Protein AF-A0A142XR89-F1 (afdb_monomer_lite)

Radius of gyration: 37.66 Å; chains: 1; bounding box: 66×61×110 Å

pLDDT: mean 81.32, std 18.34, range [40.03, 98.31]

Structure (mmCIF, N/CA/C/O backbone):
data_AF-A0A142XR89-F1
#
_entry.id   AF-A0A142XR89-F1
#
loop_
_atom_site.group_PDB
_atom_site.id
_atom_site.type_symbol
_atom_site.label_atom_id
_atom_site.label_alt_id
_atom_site.label_comp_id
_atom_site.label_asym_id
_atom_site.label_entity_id
_atom_site.label_seq_id
_atom_site.pdbx_PDB_ins_code
_atom_site.Cartn_x
_atom_site.Cartn_y
_atom_site.Cartn_z
_atom_site.occupancy
_atom_site.B_iso_or_equiv
_atom_site.auth_seq_id
_atom_site.auth_comp_id
_atom_site.auth_asym_id
_atom_site.auth_atom_id
_atom_site.pdbx_PDB_model_num
ATOM 1 N N . MET A 1 1 ? -26.552 10.604 11.925 1.00 56.44 1 MET A N 1
ATOM 2 C CA . MET A 1 1 ? -26.588 9.137 11.759 1.00 56.44 1 MET A CA 1
ATOM 3 C C . MET A 1 1 ? -27.447 8.580 12.877 1.00 56.44 1 MET A C 1
ATOM 5 O O . MET A 1 1 ? -27.018 8.621 14.020 1.00 56.44 1 MET A O 1
ATOM 9 N N . SER A 1 2 ? -28.683 8.189 12.582 1.00 63.53 2 SER A N 1
ATOM 10 C CA . SER A 1 2 ? -29.573 7.532 13.545 1.00 63.53 2 SER A CA 1
ATOM 11 C C . SER A 1 2 ? -29.151 6.071 13.723 1.00 63.53 2 SER A C 1
ATOM 13 O O . SER A 1 2 ? -28.771 5.413 12.754 1.00 63.53 2 SER A O 1
ATOM 15 N N . LEU A 1 3 ? -29.181 5.577 14.962 1.00 68.69 3 LEU A N 1
ATOM 16 C CA . LEU A 1 3 ? -28.898 4.176 15.272 1.00 68.69 3 LEU A CA 1
ATOM 17 C C . LEU A 1 3 ? -29.996 3.275 14.689 1.00 68.69 3 LEU A C 1
ATOM 19 O O . LEU A 1 3 ? -31.165 3.662 14.629 1.00 68.69 3 LEU A O 1
ATOM 23 N N . HIS A 1 4 ? -29.614 2.075 14.248 1.00 67.38 4 HIS A N 1
ATOM 24 C CA . HIS A 1 4 ? -30.568 1.062 13.800 1.00 67.38 4 HIS A CA 1
ATOM 25 C C . HIS A 1 4 ? -31.497 0.705 14.969 1.00 67.38 4 HIS A C 1
ATOM 27 O O . HIS A 1 4 ? -31.015 0.472 16.075 1.00 67.38 4 HIS A O 1
ATOM 33 N N . SER A 1 5 ? -32.811 0.638 14.735 1.00 74.50 5 SER A N 1
ATOM 34 C CA . SER A 1 5 ? -33.837 0.505 15.789 1.00 74.50 5 SER A CA 1
ATOM 35 C C . SER A 1 5 ? -33.692 -0.737 16.677 1.00 74.50 5 SER A C 1
ATOM 37 O O . SER A 1 5 ? -34.288 -0.811 17.746 1.00 74.50 5 SER A O 1
ATOM 39 N N . THR A 1 6 ? -32.905 -1.717 16.238 1.00 86.31 6 THR A N 1
ATOM 40 C CA . THR A 1 6 ? -32.706 -2.999 16.922 1.00 86.31 6 THR A CA 1
ATOM 41 C C . THR A 1 6 ? -31.623 -2.967 17.998 1.00 86.31 6 THR A C 1
ATOM 43 O O . THR A 1 6 ? -31.609 -3.852 18.844 1.00 86.31 6 THR A O 1
ATOM 46 N N . VAL A 1 7 ? -30.707 -1.993 17.972 1.00 92.12 7 VAL A N 1
ATOM 47 C CA . VAL A 1 7 ? -29.578 -1.936 18.913 1.00 92.12 7 VAL A CA 1
ATOM 48 C C . VAL A 1 7 ? -29.760 -0.750 19.846 1.00 92.12 7 VAL A C 1
ATOM 50 O O . VAL A 1 7 ? -29.878 0.390 19.397 1.00 92.12 7 VAL A O 1
ATOM 53 N N . SER A 1 8 ? -29.758 -1.012 21.153 1.00 95.56 8 SER A N 1
ATOM 54 C CA . SER A 1 8 ? -29.825 0.063 22.143 1.00 95.56 8 SER A CA 1
ATOM 55 C C . SER A 1 8 ? -28.504 0.838 22.208 1.00 95.56 8 SER A C 1
ATOM 57 O O . SER A 1 8 ? -27.417 0.278 22.057 1.00 95.56 8 SER A O 1
ATOM 59 N N . GLU A 1 9 ? -28.579 2.139 22.481 1.00 95.56 9 GLU A N 1
ATOM 60 C CA . GLU A 1 9 ? -27.391 2.994 22.600 1.00 95.56 9 GLU A CA 1
ATOM 61 C C . GLU A 1 9 ? -26.456 2.547 23.740 1.00 95.56 9 GLU A C 1
ATOM 63 O O . GLU A 1 9 ? -25.229 2.571 23.606 1.00 95.56 9 GLU A O 1
ATOM 68 N N . GLN A 1 10 ? -27.027 2.076 24.853 1.00 96.31 10 GLN A N 1
ATOM 69 C CA . GLN A 1 10 ? -26.262 1.571 25.998 1.00 96.31 10 GLN A CA 1
ATOM 70 C C . GLN A 1 10 ? -25.493 0.292 25.659 1.00 96.31 10 GLN A C 1
ATOM 72 O O . GLN A 1 10 ? -24.338 0.135 26.054 1.00 96.31 10 GLN A O 1
ATOM 77 N N . GLU A 1 11 ? -26.117 -0.619 24.911 1.00 95.94 11 GLU A N 1
ATOM 78 C CA . GLU A 1 11 ? -25.457 -1.835 24.443 1.00 95.94 11 GLU A CA 1
ATOM 79 C C . GLU A 1 11 ? -24.313 -1.487 23.487 1.00 95.94 11 GLU A C 1
ATOM 81 O O . GLU A 1 11 ? -23.180 -1.915 23.700 1.00 95.94 11 GLU A O 1
ATOM 86 N N . PHE A 1 12 ? -24.573 -0.619 22.504 1.00 96.81 12 PHE A N 1
ATOM 87 C CA . PHE A 1 12 ? -23.567 -0.172 21.543 1.00 96.81 12 PHE A CA 1
ATOM 88 C C . PHE A 1 12 ? -22.336 0.454 22.218 1.00 96.81 12 PHE A C 1
ATOM 90 O O . PHE A 1 12 ? -21.200 0.052 21.949 1.00 96.81 12 PHE A O 1
ATOM 97 N N . THR A 1 13 ? -22.549 1.421 23.114 1.00 97.44 13 THR A N 1
ATOM 98 C CA . THR A 1 13 ? -21.460 2.132 23.807 1.00 97.44 13 THR A CA 1
ATOM 99 C C . THR A 1 13 ? -20.642 1.193 24.692 1.00 97.44 13 THR A C 1
ATOM 101 O O . THR A 1 13 ? -19.410 1.221 24.646 1.00 97.44 13 THR A O 1
ATOM 104 N N . ARG A 1 14 ? -21.299 0.281 25.421 1.00 98.31 14 ARG A N 1
ATOM 105 C CA . ARG A 1 14 ? -20.628 -0.749 26.227 1.00 98.31 14 ARG A CA 1
ATOM 106 C C . ARG A 1 14 ? -19.747 -1.665 25.372 1.00 98.31 14 ARG A C 1
ATOM 108 O O . ARG A 1 14 ? -18.601 -1.934 25.750 1.00 98.31 14 ARG A O 1
ATOM 115 N N . THR A 1 15 ? -20.260 -2.138 24.236 1.00 98.00 15 THR A N 1
ATOM 116 C CA . THR A 1 15 ? -19.517 -3.004 23.310 1.00 98.00 15 THR A CA 1
ATOM 117 C C . THR A 1 15 ? -18.310 -2.276 22.717 1.00 98.00 15 THR A C 1
ATOM 119 O O . THR A 1 15 ? -17.204 -2.824 22.708 1.00 98.00 15 THR A O 1
ATOM 122 N N . VAL A 1 16 ? -18.475 -1.020 22.289 1.00 98.19 16 VAL A N 1
ATOM 123 C CA . VAL A 1 16 ? -17.376 -0.168 21.801 1.00 98.19 16 VAL A CA 1
ATOM 124 C C . VAL A 1 16 ? -16.283 -0.016 22.859 1.00 98.19 16 VAL A C 1
ATOM 126 O O . VAL A 1 16 ? -15.109 -0.236 22.557 1.00 98.19 16 VAL A O 1
ATOM 129 N N . ASP A 1 17 ? -16.647 0.267 24.110 1.00 98.19 17 ASP A N 1
ATOM 130 C CA . ASP A 1 17 ? -15.692 0.448 25.210 1.00 98.19 17 ASP A CA 1
ATOM 131 C C . ASP A 1 17 ? -14.929 -0.837 25.542 1.00 98.19 17 ASP A C 1
ATOM 133 O O . ASP A 1 17 ? -13.744 -0.817 25.893 1.00 98.19 17 ASP A O 1
ATOM 137 N N . GLN A 1 18 ? -15.592 -1.986 25.443 1.00 98.06 18 GLN A N 1
ATOM 138 C CA . GLN A 1 18 ? -14.944 -3.283 25.588 1.00 98.06 18 GLN A CA 1
ATOM 139 C C . GLN A 1 18 ? -13.954 -3.552 24.449 1.00 98.06 18 GLN A C 1
ATOM 141 O O . GLN A 1 18 ? -12.804 -3.914 24.711 1.00 98.06 18 GLN A O 1
ATOM 146 N N . ILE A 1 19 ? -14.365 -3.341 23.197 1.00 98.12 19 ILE A N 1
ATOM 147 C CA . ILE A 1 19 ? -13.513 -3.562 22.024 1.00 98.12 19 ILE A CA 1
ATOM 148 C C . ILE A 1 19 ? -12.307 -2.616 22.044 1.00 98.12 19 ILE A C 1
ATOM 150 O O . ILE A 1 19 ? -11.175 -3.069 21.855 1.00 98.12 19 ILE A O 1
ATOM 154 N N . ALA A 1 20 ? -12.523 -1.330 22.329 1.00 97.88 20 ALA A N 1
ATOM 155 C CA . ALA A 1 20 ? -11.466 -0.328 22.407 1.00 97.88 20 ALA A CA 1
ATOM 156 C C . ALA A 1 20 ? -10.405 -0.725 23.439 1.00 97.88 20 ALA A C 1
ATOM 158 O O . ALA A 1 20 ? -9.222 -0.765 23.110 1.00 97.88 20 ALA A O 1
ATOM 159 N N . ARG A 1 21 ? -10.807 -1.134 24.652 1.00 97.25 21 ARG A N 1
ATOM 160 C CA . ARG A 1 21 ? -9.871 -1.604 25.692 1.00 97.25 21 ARG A CA 1
ATOM 161 C C . ARG A 1 21 ? -9.038 -2.808 25.251 1.00 97.25 21 ARG A C 1
ATOM 163 O O . ARG A 1 21 ? -7.839 -2.853 25.531 1.00 97.25 21 ARG A O 1
ATOM 170 N N . LEU A 1 22 ? -9.652 -3.777 24.568 1.00 96.81 22 LEU A N 1
ATOM 171 C CA . LEU A 1 22 ? -8.965 -4.985 24.099 1.00 96.81 22 LEU A CA 1
ATOM 172 C C . LEU A 1 22 ? -7.967 -4.680 22.978 1.00 96.81 22 LEU A C 1
ATOM 174 O O . LEU A 1 22 ? -6.841 -5.180 22.994 1.00 96.81 22 LEU A O 1
ATOM 178 N N . LEU A 1 23 ? -8.365 -3.850 22.014 1.00 96.75 23 LEU A N 1
ATOM 179 C CA . LEU A 1 23 ? -7.554 -3.535 20.841 1.00 96.75 23 LEU A CA 1
ATOM 180 C C . LEU A 1 23 ? -6.496 -2.454 21.111 1.00 96.75 23 LEU A C 1
ATOM 182 O O . LEU A 1 23 ? -5.462 -2.452 20.438 1.00 96.75 23 LEU A O 1
ATOM 186 N N . PHE A 1 24 ? -6.685 -1.601 22.125 1.00 96.06 24 PHE A N 1
ATOM 187 C CA . PHE A 1 24 ? -5.761 -0.511 22.460 1.00 96.06 24 PHE A CA 1
ATOM 188 C C . PHE A 1 24 ? -4.338 -1.009 22.728 1.00 96.06 24 PHE A C 1
ATOM 190 O O . PHE A 1 24 ? -3.376 -0.388 22.294 1.00 96.06 24 PHE A O 1
ATOM 197 N N . LYS A 1 25 ? -4.177 -2.173 23.373 1.00 93.00 25 LYS A N 1
ATOM 198 C CA . LYS A 1 25 ? -2.844 -2.742 23.647 1.00 93.00 25 LYS A CA 1
ATOM 199 C C . LYS A 1 25 ? -2.009 -2.958 22.382 1.00 93.00 25 LYS A C 1
ATOM 201 O O . LYS A 1 25 ? -0.789 -2.902 22.450 1.00 93.00 25 LYS A O 1
ATOM 206 N N . LYS A 1 26 ? -2.662 -3.244 21.251 1.00 91.12 26 LYS A N 1
ATOM 207 C CA . LYS A 1 26 ? -1.994 -3.556 19.983 1.00 91.12 26 LYS A CA 1
ATOM 208 C C . LYS A 1 26 ? -1.976 -2.376 19.018 1.00 91.12 26 LYS A C 1
ATOM 210 O O . LYS A 1 26 ? -0.989 -2.191 18.318 1.00 91.12 26 LYS A O 1
ATOM 215 N N . PHE A 1 27 ? -3.071 -1.627 18.952 1.00 91.81 27 PHE A N 1
ATOM 216 C CA . PHE A 1 27 ? -3.262 -0.582 17.948 1.00 91.81 27 PHE A CA 1
ATOM 217 C C . PHE A 1 27 ? -3.327 0.819 18.552 1.00 91.81 27 PHE A C 1
ATOM 219 O O . PHE A 1 27 ? -3.160 1.786 17.834 1.00 91.81 27 PHE A O 1
ATOM 226 N N . GLY A 1 28 ? -3.532 0.960 19.858 1.00 85.62 28 GLY A N 1
ATOM 227 C CA . GLY A 1 28 ? -3.837 2.241 20.492 1.00 85.62 28 GLY A CA 1
ATOM 228 C C . GLY A 1 28 ? -2.761 3.308 20.324 1.00 85.62 28 GLY A C 1
ATOM 229 O O . GLY A 1 28 ? -3.082 4.442 19.998 1.00 85.62 28 GLY A O 1
ATOM 230 N N . THR A 1 29 ? -1.485 2.938 20.463 1.00 83.06 29 THR A N 1
ATOM 231 C CA . THR A 1 29 ? -0.350 3.877 20.366 1.00 83.06 29 THR A CA 1
ATOM 232 C C . THR A 1 29 ? -0.202 4.520 18.992 1.00 83.06 29 THR A C 1
ATOM 234 O O . THR A 1 29 ? 0.384 5.589 18.870 1.00 83.06 29 THR A O 1
ATOM 237 N N . LEU A 1 30 ? -0.739 3.876 17.959 1.00 82.12 30 LEU A N 1
ATOM 238 C CA . LEU A 1 30 ? -0.753 4.396 16.601 1.00 82.12 30 LEU A CA 1
ATOM 239 C C . LEU A 1 30 ? -1.789 5.520 16.420 1.00 82.12 30 LEU A C 1
ATOM 241 O O . LEU A 1 30 ? -1.619 6.359 15.547 1.00 82.12 30 LEU A O 1
ATOM 245 N N . HIS A 1 31 ? -2.826 5.556 17.257 1.00 81.88 31 HIS A N 1
ATOM 246 C CA . HIS A 1 31 ? -3.953 6.487 17.165 1.00 81.88 31 HIS A CA 1
ATOM 247 C C . HIS A 1 31 ? -3.917 7.607 18.217 1.00 81.88 31 HIS A C 1
ATOM 249 O O . HIS A 1 31 ? -4.909 8.308 18.382 1.00 81.88 31 HIS A O 1
ATOM 255 N N . GLY A 1 32 ? -2.805 7.770 18.941 1.00 86.81 32 GLY A N 1
ATOM 256 C CA . GLY A 1 32 ? -2.688 8.743 20.029 1.00 86.81 32 GLY A CA 1
ATOM 257 C C . GLY A 1 32 ? -3.105 8.166 21.384 1.00 86.81 32 GLY A C 1
ATOM 258 O O . GLY A 1 32 ? -2.533 7.177 21.851 1.00 86.81 32 GLY A O 1
ATOM 259 N N . GLY A 1 33 ? -4.056 8.821 22.054 1.00 91.38 33 GLY A N 1
ATOM 260 C CA . GLY A 1 33 ? -4.533 8.460 23.386 1.00 91.38 33 GLY A CA 1
ATOM 261 C C . GLY A 1 33 ? -5.581 7.342 23.401 1.00 91.38 33 GLY A C 1
ATOM 262 O O . GLY A 1 33 ? -6.087 6.884 22.376 1.00 91.38 33 GLY A O 1
ATOM 263 N N . ARG A 1 34 ? -5.945 6.889 24.610 1.00 94.81 34 ARG A N 1
ATOM 264 C CA . ARG A 1 34 ? -7.0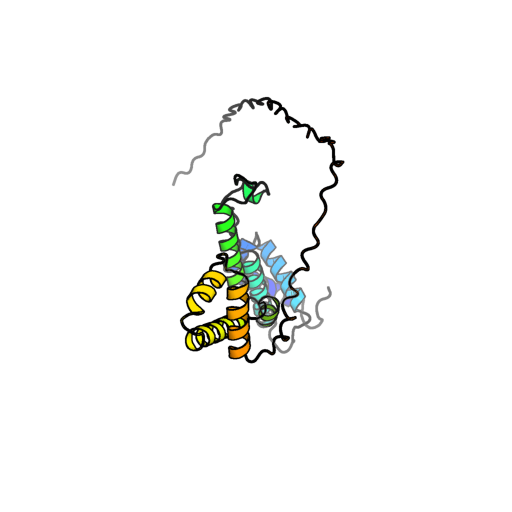24 5.896 24.796 1.00 94.81 34 ARG A CA 1
ATOM 265 C C . ARG A 1 34 ? -8.373 6.416 24.315 1.00 94.81 34 ARG A C 1
ATOM 267 O O . ARG A 1 34 ? -9.126 5.649 23.716 1.00 94.81 34 ARG A O 1
ATOM 274 N N . ASP A 1 35 ? -8.647 7.690 24.562 1.00 96.44 35 ASP A N 1
ATOM 275 C CA . ASP A 1 35 ? -9.909 8.320 24.184 1.00 96.44 35 ASP A CA 1
ATOM 276 C C . ASP A 1 35 ? -10.001 8.521 22.669 1.00 96.44 35 ASP A C 1
ATOM 278 O O . ASP A 1 35 ? -11.032 8.194 22.084 1.00 96.44 35 ASP A O 1
ATOM 282 N N . ASP A 1 36 ? -8.905 8.917 22.017 1.00 95.12 36 ASP A N 1
ATOM 283 C CA . ASP A 1 36 ? -8.831 9.037 20.554 1.00 95.12 36 ASP A CA 1
ATOM 284 C C . ASP A 1 36 ? -9.095 7.686 19.878 1.00 95.12 36 ASP A C 1
ATOM 286 O O . ASP A 1 36 ? -9.931 7.560 18.979 1.00 95.12 36 ASP A O 1
ATOM 290 N N . PHE A 1 37 ? -8.445 6.625 20.370 1.00 96.25 37 PHE A N 1
ATOM 291 C CA . PHE A 1 37 ? -8.665 5.281 19.846 1.00 96.25 37 PHE A CA 1
ATOM 292 C C . PHE A 1 37 ? -10.106 4.802 20.068 1.00 96.25 37 PHE A C 1
ATOM 294 O O . PHE A 1 37 ? -10.697 4.186 19.181 1.00 96.25 37 PHE A O 1
ATOM 301 N N . ARG A 1 38 ? -10.702 5.097 21.230 1.00 97.81 38 ARG A N 1
ATOM 302 C CA . ARG A 1 38 ? -12.108 4.782 21.525 1.00 97.81 38 ARG A CA 1
ATOM 303 C C . ARG A 1 38 ? -13.054 5.481 20.547 1.00 97.81 38 ARG A C 1
ATOM 305 O O . ARG A 1 38 ? -13.943 4.827 20.004 1.00 97.81 38 ARG A O 1
ATOM 312 N N . GLN A 1 39 ? -12.855 6.776 20.300 1.00 97.38 39 GLN A N 1
ATOM 313 C CA . GLN A 1 39 ? -13.646 7.537 19.330 1.00 97.38 39 GLN A CA 1
ATOM 314 C C . GLN A 1 39 ? -13.522 6.932 17.928 1.00 97.38 39 GLN A C 1
ATOM 316 O O . GLN A 1 39 ? -14.526 6.714 17.248 1.00 97.38 39 GLN A O 1
ATOM 321 N N . GLN A 1 40 ? -12.306 6.564 17.523 1.00 96.81 40 GLN A N 1
ATOM 322 C CA . GLN A 1 40 ? -12.071 5.931 16.229 1.00 96.81 40 GLN A CA 1
ATOM 323 C C . GLN A 1 40 ? -12.767 4.565 16.100 1.00 96.81 40 GLN A C 1
ATOM 325 O O . GLN A 1 40 ? -13.342 4.260 15.051 1.00 96.81 40 GLN A O 1
ATOM 330 N N . VAL A 1 41 ? -12.757 3.753 17.164 1.00 97.94 41 VAL A N 1
ATOM 331 C CA . VAL A 1 41 ? -13.500 2.485 17.227 1.00 97.94 41 VAL A CA 1
ATOM 332 C C . VAL A 1 41 ? -15.003 2.723 17.083 1.00 97.94 41 VAL A C 1
ATOM 334 O O . VAL A 1 41 ? -15.656 1.979 16.350 1.00 97.94 41 VAL A O 1
ATOM 337 N N . ALA A 1 42 ? -15.544 3.760 17.728 1.00 97.94 42 ALA A N 1
ATOM 338 C CA . ALA A 1 42 ? -16.956 4.116 17.619 1.00 97.94 42 ALA A CA 1
ATOM 339 C C . ALA A 1 42 ? -17.343 4.466 16.173 1.00 97.94 42 ALA A C 1
ATOM 341 O O . ALA A 1 42 ? -18.341 3.951 15.672 1.00 97.94 42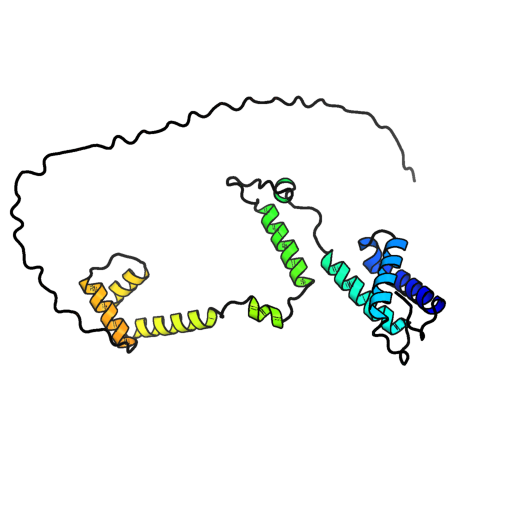 ALA A O 1
ATOM 342 N N . LEU A 1 43 ? -16.524 5.260 15.472 1.00 97.31 43 LEU A N 1
ATOM 343 C CA . LEU A 1 43 ? -16.745 5.600 14.060 1.00 97.31 43 LEU A CA 1
ATOM 344 C C . LEU A 1 43 ? -16.779 4.350 13.169 1.00 97.31 43 LEU A C 1
ATOM 346 O O . LEU A 1 43 ? -17.727 4.153 12.412 1.00 97.31 43 LEU A O 1
ATOM 350 N N . TRP A 1 44 ? -15.799 3.451 13.308 1.00 97.69 44 TRP A N 1
ATOM 351 C CA . TRP A 1 44 ? -15.778 2.199 12.541 1.00 97.69 44 TRP A CA 1
ATOM 352 C C . TRP A 1 44 ? -16.958 1.278 12.859 1.00 97.69 44 TRP A C 1
ATOM 354 O O . TRP A 1 44 ? -17.446 0.575 11.975 1.00 97.69 44 TRP A O 1
ATOM 364 N N . ALA A 1 45 ? -17.412 1.261 14.112 1.00 97.69 45 ALA A N 1
ATOM 365 C CA . ALA A 1 45 ? -18.581 0.495 14.516 1.00 97.69 45 ALA A CA 1
ATOM 366 C C . ALA A 1 45 ? -19.878 1.073 13.921 1.00 97.69 45 ALA A C 1
ATOM 368 O O . ALA A 1 45 ? -20.702 0.307 13.421 1.00 97.69 45 ALA A O 1
ATOM 369 N N . LEU A 1 46 ? -20.033 2.403 13.894 1.00 96.56 46 LEU A N 1
ATOM 370 C CA . LEU A 1 46 ? -21.174 3.080 13.261 1.00 96.56 46 LEU A CA 1
ATOM 371 C C . LEU A 1 46 ? -21.230 2.828 11.749 1.00 96.56 46 LEU A C 1
ATOM 373 O O . LEU A 1 46 ? -22.305 2.563 11.218 1.00 96.56 46 LEU A O 1
ATOM 377 N N . GLU A 1 47 ? -20.086 2.838 11.060 1.00 96.38 47 GLU A N 1
ATOM 378 C CA . GLU A 1 47 ? -20.005 2.508 9.628 1.00 96.38 47 GLU A CA 1
ATOM 379 C C . GLU A 1 47 ? -20.430 1.062 9.321 1.00 96.38 47 GLU A C 1
ATOM 381 O O . GLU A 1 47 ? -20.942 0.773 8.238 1.00 96.38 47 GLU A O 1
ATOM 386 N N . ALA A 1 48 ? -20.203 0.138 10.258 1.00 96.38 48 ALA A N 1
ATOM 387 C CA . ALA A 1 48 ? -20.539 -1.274 10.099 1.00 96.38 48 ALA A CA 1
ATOM 388 C C . ALA A 1 48 ? -22.011 -1.577 10.402 1.00 96.38 48 ALA A C 1
ATOM 390 O O . ALA A 1 48 ? -22.562 -2.533 9.853 1.00 96.38 48 ALA A O 1
ATOM 391 N N . LEU A 1 49 ? -22.638 -0.775 11.266 1.00 95.06 49 LEU A N 1
ATOM 392 C CA . LEU A 1 49 ? -23.969 -1.018 11.819 1.00 95.06 49 LEU A CA 1
ATOM 393 C C . LEU A 1 49 ? -25.075 -1.238 10.766 1.00 95.06 49 LEU A C 1
ATOM 395 O O . LEU A 1 49 ? -25.886 -2.135 10.975 1.00 95.06 49 LEU A O 1
ATOM 399 N N . PRO A 1 50 ? -25.102 -0.539 9.609 1.00 94.75 50 PRO A N 1
ATOM 400 C CA . PRO A 1 50 ? -26.100 -0.791 8.563 1.00 94.75 50 PRO A CA 1
ATOM 401 C C . PRO A 1 50 ? -26.061 -2.206 7.965 1.00 94.75 50 PRO A C 1
ATOM 403 O O . PRO A 1 50 ? -26.998 -2.610 7.288 1.00 94.75 50 PRO A O 1
ATOM 406 N N . ARG A 1 51 ? -24.967 -2.951 8.170 1.00 95.50 51 ARG A N 1
ATOM 407 C CA . ARG A 1 51 ? -24.775 -4.326 7.675 1.00 95.50 51 ARG A CA 1
ATOM 408 C C . ARG A 1 51 ? -24.923 -5.374 8.782 1.00 95.50 51 ARG A C 1
ATOM 410 O O . ARG A 1 51 ? -24.562 -6.531 8.569 1.00 95.50 51 ARG A O 1
ATOM 417 N N . TYR A 1 52 ? -25.352 -4.964 9.972 1.00 96.62 52 TYR A N 1
ATOM 418 C CA . TYR A 1 52 ? -25.501 -5.850 11.117 1.00 96.62 52 TYR A CA 1
ATOM 419 C C . TYR A 1 52 ? -26.762 -6.710 10.985 1.00 96.62 52 TYR A C 1
ATOM 421 O O . TYR A 1 52 ? -27.844 -6.206 10.698 1.00 96.62 52 TYR A O 1
ATOM 429 N N . ASP A 1 53 ? -26.601 -8.009 11.224 1.00 95.62 53 ASP A N 1
ATOM 430 C CA . ASP A 1 53 ? -27.686 -8.985 11.302 1.00 95.62 53 ASP A CA 1
ATOM 431 C C . ASP A 1 53 ? -28.042 -9.225 12.784 1.00 95.62 53 ASP A C 1
ATOM 433 O O . ASP A 1 53 ? -27.206 -9.781 13.508 1.00 95.62 53 ASP A O 1
ATOM 437 N N . PRO A 1 54 ? -29.254 -8.848 13.244 1.00 93.88 54 PRO A N 1
ATOM 438 C CA . PRO A 1 54 ? -29.682 -9.022 14.633 1.00 93.88 54 PRO A CA 1
ATOM 439 C C . PRO A 1 54 ? -29.706 -10.473 15.127 1.00 93.88 54 PRO A C 1
ATOM 441 O O . PRO A 1 54 ? -29.732 -10.697 16.334 1.00 93.88 54 PRO A O 1
ATOM 444 N N . GLY A 1 55 ? -29.690 -11.466 14.229 1.00 94.81 55 GLY A N 1
ATOM 445 C CA . GLY A 1 55 ? -29.612 -12.880 14.608 1.00 94.81 55 GLY A CA 1
ATOM 446 C C . GLY A 1 55 ? -28.256 -13.302 15.194 1.00 94.81 55 GLY A C 1
ATOM 447 O O . GLY A 1 55 ? -28.115 -14.425 15.678 1.00 94.81 55 GLY A O 1
ATOM 448 N N . ARG A 1 56 ? -27.237 -12.434 15.148 1.00 94.75 56 ARG A N 1
ATOM 449 C CA . ARG A 1 56 ? -25.877 -12.692 15.648 1.00 94.75 56 ARG A CA 1
ATOM 450 C C . ARG A 1 56 ? -25.540 -11.736 16.792 1.00 94.75 56 ARG A C 1
ATOM 452 O O . ARG A 1 56 ? -26.027 -10.620 16.785 1.00 94.75 56 ARG A O 1
ATOM 459 N N . PRO A 1 57 ? -24.660 -12.104 17.739 1.00 96.31 57 PRO A N 1
ATOM 460 C CA . PRO A 1 57 ? -24.269 -11.197 18.817 1.00 96.31 57 PRO A CA 1
ATOM 461 C C . PRO A 1 57 ? -23.488 -9.981 18.290 1.00 96.31 57 PRO A C 1
ATOM 463 O O . PRO A 1 57 ? -22.514 -10.136 17.539 1.00 96.31 57 PRO A O 1
ATOM 466 N N . LEU A 1 58 ? -23.872 -8.784 18.748 1.00 96.56 58 LEU A N 1
ATOM 467 C CA . LEU A 1 58 ? -23.283 -7.500 18.347 1.00 96.56 58 LEU A CA 1
ATOM 468 C C . LEU A 1 58 ? -21.766 -7.462 18.574 1.00 96.56 58 LEU A C 1
ATOM 470 O O . LEU A 1 58 ? -21.013 -7.066 17.682 1.00 96.56 58 LEU A O 1
ATOM 474 N N . ASP A 1 59 ? -21.313 -7.951 19.731 1.00 97.44 59 ASP A N 1
ATOM 475 C CA . ASP A 1 59 ? -19.901 -7.997 20.121 1.00 97.44 59 ASP A CA 1
ATOM 476 C C . ASP A 1 59 ? -19.031 -8.712 19.085 1.00 97.44 59 ASP A C 1
ATOM 478 O O . ASP A 1 59 ? -17.977 -8.212 18.688 1.00 97.44 59 ASP A O 1
ATOM 482 N N . GLY A 1 60 ? -19.476 -9.883 18.618 1.00 96.94 60 GLY A N 1
ATOM 483 C CA . GLY A 1 60 ? -18.727 -10.690 17.658 1.00 96.94 60 GLY A CA 1
ATOM 484 C C . GLY A 1 60 ? -18.642 -10.022 16.286 1.00 96.94 60 GLY A C 1
ATOM 485 O O . GLY A 1 60 ? -17.584 -10.038 15.647 1.00 96.94 60 GLY A O 1
ATOM 486 N N . PHE A 1 61 ? -19.742 -9.405 15.849 1.00 97.69 61 PHE A N 1
ATOM 487 C CA . PHE A 1 61 ? -19.809 -8.655 14.599 1.00 97.69 61 PHE A CA 1
ATOM 488 C C . PHE A 1 61 ? -18.891 -7.424 14.628 1.00 97.69 61 PHE A C 1
ATOM 490 O O . PHE A 1 61 ? -18.001 -7.295 13.778 1.00 97.69 61 PHE A O 1
ATOM 497 N N . LEU A 1 62 ? -19.054 -6.561 15.637 1.00 98.06 62 LEU A N 1
ATOM 498 C CA . LEU A 1 62 ? -18.280 -5.329 15.771 1.00 98.06 62 LEU A CA 1
ATOM 499 C C . LEU A 1 62 ? -16.799 -5.618 16.012 1.00 98.06 62 LEU A C 1
ATOM 501 O O . LEU A 1 62 ? -15.959 -5.014 15.350 1.00 98.06 62 LEU A O 1
ATOM 505 N N . MET A 1 63 ? -16.450 -6.583 16.871 1.00 97.88 63 MET A N 1
ATOM 506 C CA . MET A 1 63 ? -15.052 -6.950 17.125 1.00 97.88 63 MET A CA 1
ATOM 507 C C . MET A 1 63 ? -14.335 -7.335 15.830 1.00 97.88 63 MET A C 1
ATOM 509 O O . MET A 1 63 ? -13.228 -6.862 15.572 1.00 97.88 63 MET A O 1
ATOM 513 N N . ARG A 1 64 ? -14.961 -8.169 14.988 1.00 97.88 64 ARG A N 1
ATOM 514 C CA . ARG A 1 64 ? -14.380 -8.564 13.699 1.00 97.88 64 ARG A CA 1
ATOM 515 C C . ARG A 1 64 ? -14.190 -7.354 12.785 1.00 97.88 64 ARG A C 1
ATOM 517 O O . ARG A 1 64 ? -13.106 -7.190 12.226 1.00 97.88 64 ARG A O 1
ATOM 524 N N . HIS A 1 65 ? -15.214 -6.512 12.637 1.00 97.69 65 HIS A N 1
ATOM 525 C CA . HIS A 1 65 ? -15.156 -5.360 11.736 1.00 97.69 65 HIS A CA 1
ATOM 526 C C . HIS A 1 65 ? -14.124 -4.321 12.189 1.00 97.69 65 HIS A C 1
ATOM 528 O O . HIS A 1 65 ? -13.227 -3.959 11.428 1.00 97.69 65 HIS A O 1
ATOM 534 N N . VAL A 1 66 ? -14.208 -3.891 13.448 1.00 97.94 66 VAL A N 1
ATOM 535 C CA . VAL A 1 66 ? -13.310 -2.903 14.053 1.00 97.94 66 VAL A CA 1
ATOM 536 C C . VAL A 1 66 ? -11.870 -3.403 14.029 1.00 97.94 66 VAL A C 1
ATOM 538 O O . VAL A 1 66 ? -10.976 -2.655 13.649 1.00 97.94 66 VAL A O 1
ATOM 541 N N . ARG A 1 67 ? -11.613 -4.674 14.367 1.00 97.12 67 ARG A N 1
ATOM 542 C CA . ARG A 1 67 ? -10.255 -5.237 14.314 1.00 97.12 67 ARG A CA 1
ATOM 543 C C . ARG A 1 67 ? -9.684 -5.213 12.900 1.00 97.12 67 ARG A C 1
ATOM 545 O O . ARG A 1 67 ? -8.509 -4.894 12.737 1.00 97.12 67 ARG A O 1
ATOM 552 N N . ASN A 1 68 ? -10.492 -5.533 11.891 1.00 96.12 68 ASN A N 1
ATOM 553 C CA . ASN A 1 68 ? -10.064 -5.458 10.495 1.00 96.12 68 ASN A CA 1
ATOM 554 C C . ASN A 1 68 ? -9.765 -4.012 10.077 1.00 96.12 68 ASN A C 1
ATOM 556 O O . ASN A 1 68 ? -8.755 -3.770 9.420 1.00 96.12 68 ASN A O 1
ATOM 560 N N . ARG A 1 69 ? -10.579 -3.042 10.513 1.00 95.44 69 ARG A N 1
ATOM 561 C CA . ARG A 1 69 ? -10.318 -1.611 10.292 1.00 95.44 69 ARG A CA 1
ATOM 562 C C . ARG A 1 69 ? -9.045 -1.136 10.987 1.00 95.44 69 ARG A C 1
ATOM 564 O O . ARG A 1 69 ? -8.220 -0.518 10.328 1.00 95.44 69 ARG A O 1
ATOM 571 N N . ALA A 1 70 ? -8.834 -1.501 12.250 1.00 93.56 70 ALA A N 1
ATOM 572 C CA . ALA A 1 70 ? -7.620 -1.183 12.999 1.00 93.56 70 ALA A CA 1
ATOM 573 C C . ALA A 1 70 ? -6.366 -1.794 12.356 1.00 93.56 70 ALA A C 1
ATOM 575 O O . ALA A 1 70 ? -5.332 -1.140 12.262 1.00 93.56 70 ALA A O 1
ATOM 576 N N . LEU A 1 71 ? -6.457 -3.035 11.861 1.00 89.88 71 LEU A N 1
ATOM 577 C CA . LEU A 1 71 ? -5.379 -3.674 11.103 1.00 89.88 71 LEU A CA 1
ATOM 578 C C . LEU A 1 71 ? -5.072 -2.919 9.811 1.00 89.88 71 LEU A C 1
ATOM 580 O O . LEU A 1 71 ? -3.905 -2.672 9.529 1.00 89.88 71 LEU A O 1
ATOM 584 N N . ASN A 1 72 ? -6.094 -2.554 9.037 1.00 86.38 72 ASN A N 1
ATOM 585 C CA . ASN A 1 72 ? -5.912 -1.800 7.799 1.00 86.38 72 ASN A CA 1
ATOM 586 C C . ASN A 1 72 ? -5.321 -0.420 8.076 1.00 86.38 72 ASN A C 1
ATOM 588 O O . ASN A 1 72 ? -4.322 -0.059 7.473 1.00 86.38 72 ASN A O 1
ATOM 592 N N . TRP A 1 73 ? -5.844 0.294 9.068 1.00 88.38 73 TRP A N 1
ATOM 593 C CA . TRP A 1 73 ? -5.292 1.575 9.486 1.00 88.38 73 TRP A CA 1
ATOM 594 C C . TRP A 1 73 ? -3.825 1.435 9.912 1.00 88.38 73 TRP A C 1
ATOM 596 O O . TRP A 1 73 ? -2.969 2.188 9.456 1.00 88.38 73 TRP A O 1
ATOM 606 N N . SER A 1 74 ? -3.507 0.428 10.733 1.00 85.56 74 SER A N 1
ATOM 607 C CA . SER A 1 74 ? -2.138 0.161 11.184 1.00 85.56 74 SER A CA 1
ATOM 608 C C . SER A 1 74 ? -1.199 -0.140 10.020 1.00 85.56 74 SER A C 1
ATOM 610 O O . SER A 1 74 ? -0.065 0.329 10.039 1.00 85.56 74 SER A O 1
ATOM 612 N N . ARG A 1 75 ? -1.667 -0.880 9.008 1.00 74.56 75 ARG A N 1
ATOM 613 C CA . ARG A 1 75 ? -0.927 -1.148 7.767 1.00 74.56 75 ARG A CA 1
ATOM 614 C C . ARG A 1 75 ? -0.671 0.135 6.981 1.00 74.56 75 ARG A C 1
ATOM 616 O O . ARG A 1 75 ? 0.452 0.344 6.536 1.00 74.56 75 ARG A O 1
ATOM 623 N N . ASP A 1 76 ? -1.676 0.997 6.875 1.00 72.31 76 ASP A N 1
ATOM 624 C CA . ASP A 1 76 ? -1.611 2.254 6.122 1.00 72.31 76 ASP A CA 1
ATOM 625 C C . ASP A 1 76 ? -0.612 3.245 6.728 1.00 72.31 76 ASP A C 1
ATOM 627 O O . ASP A 1 76 ? 0.042 3.993 6.008 1.00 72.31 76 ASP A O 1
ATOM 631 N N . HIS A 1 77 ? -0.437 3.193 8.048 1.00 74.75 77 HIS A N 1
ATOM 632 C CA . HIS A 1 77 ? 0.462 4.075 8.791 1.00 74.75 77 HIS A CA 1
ATOM 633 C C . HIS A 1 77 ? 1.812 3.418 9.115 1.00 74.75 77 HIS A C 1
ATOM 635 O O . HIS A 1 77 ? 2.637 4.006 9.815 1.00 74.75 77 HIS A O 1
ATOM 641 N N . TYR A 1 78 ? 2.090 2.210 8.604 1.00 72.56 78 TYR A N 1
ATOM 642 C CA . TYR A 1 78 ? 3.314 1.464 8.909 1.00 72.56 78 TYR A CA 1
ATOM 643 C C . TYR A 1 78 ? 4.531 1.935 8.091 1.00 72.56 78 TYR A C 1
ATOM 645 O O . TYR A 1 78 ? 5.293 1.131 7.553 1.00 72.56 78 TYR A O 1
ATOM 653 N N . PHE A 1 79 ? 4.758 3.240 8.030 1.00 70.56 79 PHE A N 1
ATOM 654 C CA . PHE A 1 79 ? 5.902 3.879 7.382 1.00 70.56 79 PHE A CA 1
ATOM 655 C C . PHE A 1 79 ? 7.124 3.940 8.317 1.00 70.56 79 PHE A C 1
ATOM 657 O O . PHE A 1 79 ? 6.983 3.826 9.534 1.00 70.56 79 PHE A O 1
ATOM 664 N N . ARG A 1 80 ? 8.348 4.079 7.787 1.00 77.56 80 ARG A N 1
ATOM 665 C CA . ARG A 1 80 ? 9.506 4.501 8.600 1.00 77.56 80 ARG A CA 1
ATOM 666 C C . ARG A 1 80 ? 9.494 6.031 8.639 1.00 77.56 80 ARG A C 1
ATOM 668 O O . ARG A 1 80 ? 9.865 6.610 7.624 1.00 77.56 80 ARG A O 1
ATOM 675 N N . PRO A 1 81 ? 9.063 6.674 9.740 1.00 72.75 81 PRO A N 1
ATOM 676 C CA . PRO A 1 81 ? 8.843 8.121 9.776 1.00 72.75 81 PRO A CA 1
ATOM 677 C C . PRO A 1 81 ? 10.130 8.921 9.604 1.00 72.75 81 PRO A C 1
ATOM 679 O O . PRO A 1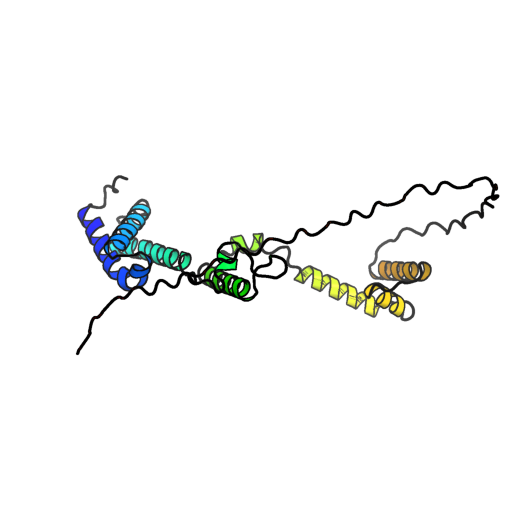 81 ? 10.085 10.035 9.105 1.00 72.75 81 PRO A O 1
ATOM 682 N N . GLU A 1 82 ? 11.272 8.351 9.981 1.00 83.19 82 GLU A N 1
ATOM 683 C CA . GLU A 1 82 ? 12.558 9.025 9.888 1.00 83.19 82 GLU A CA 1
ATOM 684 C C . GLU A 1 82 ? 13.173 8.827 8.491 1.00 83.19 82 GLU A C 1
ATOM 686 O O . GLU A 1 82 ? 13.544 7.696 8.138 1.00 83.19 82 GLU A O 1
ATOM 691 N N . PRO A 1 83 ? 13.259 9.885 7.662 1.00 89.38 83 PRO A N 1
ATOM 692 C CA . PRO A 1 83 ? 13.871 9.795 6.350 1.00 89.38 83 PRO A CA 1
ATOM 693 C C . PRO A 1 83 ? 15.390 9.698 6.476 1.00 89.38 83 PRO A C 1
ATOM 695 O O . PRO A 1 83 ? 16.022 10.432 7.228 1.00 89.38 83 PRO A O 1
ATOM 698 N N . ALA A 1 84 ? 16.012 8.856 5.648 1.00 91.88 84 ALA A N 1
ATOM 699 C CA . ALA A 1 84 ? 17.474 8.720 5.624 1.00 91.88 84 ALA A CA 1
ATOM 700 C C . ALA A 1 84 ? 18.214 10.001 5.168 1.00 91.88 84 ALA A C 1
ATOM 702 O O . ALA A 1 84 ? 19.434 10.092 5.292 1.00 91.88 84 ALA A O 1
ATOM 703 N N . CYS A 1 85 ? 17.487 10.967 4.598 1.00 94.06 85 CYS A N 1
ATOM 704 C CA . CYS A 1 85 ? 17.980 12.288 4.228 1.00 94.06 85 CYS A CA 1
ATOM 705 C C . CYS A 1 85 ? 16.831 13.298 4.340 1.00 94.06 85 CYS A C 1
ATOM 707 O O . CYS A 1 85 ? 15.843 13.179 3.613 1.00 94.06 85 CYS A O 1
ATOM 709 N N . VAL A 1 86 ? 16.973 14.283 5.232 1.00 93.81 86 VAL A N 1
ATOM 710 C CA . VAL A 1 86 ? 15.957 15.323 5.476 1.00 93.81 86 VAL A CA 1
ATOM 711 C C . VAL A 1 86 ? 15.818 16.262 4.273 1.00 93.81 86 VAL A C 1
ATOM 713 O O . VAL A 1 86 ? 14.698 16.554 3.873 1.00 93.81 86 VAL A O 1
ATOM 716 N N . GLN A 1 87 ? 16.930 16.656 3.637 1.00 94.25 87 GLN A N 1
ATOM 717 C CA . GLN A 1 87 ? 16.925 17.541 2.459 1.00 94.25 87 GLN A CA 1
ATOM 718 C C . GLN A 1 87 ? 16.164 16.930 1.274 1.00 94.25 87 GLN A C 1
ATOM 720 O O . GLN A 1 87 ? 15.257 17.548 0.724 1.00 94.25 87 GLN A O 1
ATOM 725 N N . CYS A 1 88 ? 16.474 15.675 0.921 1.00 94.88 88 CYS A N 1
ATOM 726 C CA . CYS A 1 88 ? 15.751 14.978 -0.146 1.00 94.88 88 CYS A CA 1
ATOM 727 C C . CYS A 1 88 ? 14.263 14.812 0.191 1.00 94.88 88 CYS A C 1
ATOM 729 O O . CYS A 1 88 ? 13.422 14.902 -0.697 1.00 94.88 88 CYS A O 1
ATOM 731 N N . HIS A 1 89 ? 13.931 14.590 1.467 1.00 92.94 89 HIS A N 1
ATOM 732 C CA . HIS A 1 89 ? 12.545 14.447 1.902 1.00 92.94 89 HIS A CA 1
ATOM 733 C C . HIS A 1 89 ? 11.751 15.758 1.823 1.00 92.94 89 HIS A C 1
ATOM 735 O O . HIS A 1 89 ? 10.564 15.721 1.520 1.00 92.94 89 HIS A O 1
ATOM 741 N N . SER A 1 90 ? 12.394 16.911 2.034 1.00 93.94 90 SER A N 1
ATOM 742 C CA . SER A 1 90 ? 11.759 18.229 1.911 1.00 93.94 90 SER A CA 1
ATOM 743 C C . SER A 1 90 ? 11.591 18.708 0.462 1.00 93.94 90 SER A C 1
ATOM 745 O O . SER A 1 90 ? 11.210 19.854 0.250 1.00 93.94 90 SER A O 1
ATOM 747 N N . GLY A 1 91 ? 11.896 17.866 -0.533 1.00 92.81 91 GLY A N 1
ATOM 748 C CA . GLY A 1 91 ? 11.812 18.219 -1.954 1.00 92.81 91 GLY A CA 1
ATOM 749 C C . GLY A 1 91 ? 13.059 18.910 -2.511 1.00 92.81 91 GLY A C 1
ATOM 750 O O . GLY A 1 91 ? 13.037 19.351 -3.655 1.00 92.81 91 GLY A O 1
ATOM 751 N N . SER A 1 92 ? 14.149 18.970 -1.739 1.00 94.69 92 SER A N 1
ATOM 752 C CA . SER A 1 92 ? 15.433 19.534 -2.167 1.00 94.69 92 SER A CA 1
ATOM 753 C C . SER A 1 92 ? 16.443 18.403 -2.393 1.00 94.69 92 SER A C 1
ATOM 755 O O . SER A 1 92 ? 17.138 17.995 -1.455 1.00 94.69 92 SER A O 1
ATOM 757 N N . PRO A 1 93 ? 16.518 17.833 -3.608 1.00 93.69 93 PRO A N 1
ATOM 758 C CA . PRO A 1 93 ? 17.436 16.741 -3.899 1.00 93.69 93 PRO A CA 1
ATOM 759 C C . PRO A 1 93 ? 18.888 17.168 -3.650 1.00 93.69 93 PRO A C 1
ATOM 761 O O . PRO A 1 93 ? 19.323 18.217 -4.114 1.00 93.69 93 PRO A O 1
ATOM 764 N N . CYS A 1 94 ? 19.635 16.355 -2.898 1.00 94.19 94 CYS A N 1
ATOM 765 C CA . CYS A 1 94 ? 21.034 16.638 -2.557 1.00 94.19 94 CYS A CA 1
ATOM 766 C C . CYS A 1 94 ? 22.051 15.917 -3.461 1.00 94.19 94 CYS A C 1
ATOM 768 O O . CYS A 1 94 ? 23.240 15.895 -3.147 1.00 94.19 94 CYS A O 1
ATOM 770 N N . GLY A 1 95 ? 21.592 15.286 -4.547 1.00 91.62 95 GLY A N 1
ATOM 771 C CA . GLY A 1 95 ? 22.456 14.723 -5.582 1.00 91.62 95 GLY A CA 1
ATOM 772 C C . GLY A 1 95 ? 23.062 15.806 -6.487 1.00 91.62 95 GLY A C 1
ATOM 773 O O . GLY A 1 95 ? 22.503 16.899 -6.583 1.00 91.62 95 GLY A O 1
ATOM 774 N N . PRO A 1 96 ? 24.185 15.505 -7.164 1.00 87.81 96 PRO A N 1
ATOM 775 C CA . PRO A 1 96 ? 24.920 16.468 -7.990 1.00 87.81 96 PRO A CA 1
ATOM 776 C C . PRO A 1 96 ? 24.077 17.057 -9.132 1.00 87.81 96 PRO A C 1
ATOM 778 O O . PRO A 1 96 ? 24.197 18.241 -9.421 1.00 87.81 96 PRO A O 1
ATOM 781 N N . ASP A 1 97 ? 23.161 16.268 -9.698 1.00 92.50 97 ASP A N 1
ATOM 782 C CA . ASP A 1 97 ? 22.314 16.669 -10.833 1.00 92.50 97 ASP A CA 1
ATOM 783 C C . ASP A 1 97 ? 20.899 17.095 -10.402 1.00 92.50 97 ASP A C 1
ATOM 785 O O . ASP A 1 97 ? 19.954 17.045 -11.186 1.00 92.50 97 ASP A O 1
ATOM 789 N N . GLY A 1 98 ? 20.700 17.410 -9.116 1.00 92.88 98 GLY A N 1
ATOM 790 C CA . GLY A 1 98 ? 19.354 17.583 -8.563 1.00 92.88 98 GLY A CA 1
ATOM 791 C C . GLY A 1 98 ? 18.575 16.265 -8.480 1.00 92.88 98 GLY A C 1
ATOM 792 O O . GLY A 1 98 ? 17.346 16.251 -8.470 1.00 92.88 98 GLY A O 1
ATOM 793 N N . THR A 1 99 ? 19.276 15.134 -8.395 1.00 95.12 99 THR A N 1
ATOM 794 C CA . THR A 1 99 ? 18.679 13.809 -8.188 1.00 95.12 99 THR A CA 1
ATOM 795 C C . THR A 1 99 ? 18.587 13.449 -6.702 1.00 95.12 99 THR A C 1
ATOM 797 O O . THR A 1 99 ? 19.316 13.966 -5.850 1.00 95.12 99 THR A O 1
ATOM 800 N N . LEU A 1 100 ? 17.666 12.548 -6.350 1.00 95.56 100 LEU A N 1
ATOM 801 C CA . LEU A 1 100 ? 17.553 12.037 -4.980 1.00 95.56 100 LEU A CA 1
ATOM 802 C C . LEU A 1 100 ? 18.801 11.227 -4.611 1.00 95.56 100 LEU A C 1
ATOM 804 O O . LEU A 1 100 ? 19.245 10.370 -5.374 1.00 95.56 100 LEU A O 1
ATOM 808 N N . CYS A 1 101 ? 19.340 11.433 -3.408 1.00 95.44 101 CYS A N 1
ATOM 809 C CA . CYS A 1 101 ? 20.504 10.665 -2.976 1.00 95.44 101 CYS A CA 1
ATOM 810 C C . CYS A 1 101 ? 20.173 9.175 -2.795 1.00 95.44 101 CYS A C 1
ATOM 812 O O . CYS A 1 101 ? 19.062 8.796 -2.406 1.00 95.44 101 CYS A O 1
ATOM 814 N N . GLN A 1 102 ? 21.177 8.315 -2.986 1.00 95.19 102 GLN A N 1
ATOM 815 C CA . GLN A 1 102 ? 21.023 6.859 -2.897 1.00 95.19 102 GLN A CA 1
ATOM 816 C C . GLN A 1 102 ? 20.406 6.405 -1.562 1.00 95.19 102 GLN A C 1
ATOM 818 O O . GLN A 1 102 ? 19.579 5.494 -1.533 1.00 95.19 102 GLN A O 1
ATOM 823 N N . LYS A 1 103 ? 20.750 7.071 -0.450 1.00 94.38 103 LYS A N 1
ATOM 824 C CA . LYS A 1 103 ? 20.181 6.778 0.876 1.00 94.38 103 LYS A CA 1
ATOM 825 C C . LYS A 1 103 ? 18.665 6.987 0.906 1.00 94.38 103 LYS A C 1
ATOM 827 O O . LYS A 1 103 ? 17.948 6.141 1.441 1.00 94.38 103 LYS A O 1
ATOM 832 N N . HIS A 1 104 ? 18.180 8.082 0.320 1.00 95.25 104 HIS A N 1
ATOM 833 C CA . HIS A 1 104 ? 16.753 8.393 0.259 1.00 95.25 104 HIS A CA 1
ATOM 834 C C . HIS A 1 104 ? 16.012 7.437 -0.683 1.00 95.25 104 HIS A C 1
ATOM 836 O O . HIS A 1 104 ? 14.970 6.906 -0.311 1.00 95.25 104 HIS A O 1
ATOM 842 N N . VAL A 1 105 ? 16.597 7.119 -1.843 1.00 94.81 105 VAL A N 1
ATOM 843 C CA . VAL A 1 105 ? 16.043 6.132 -2.788 1.00 94.81 105 VAL A CA 1
ATOM 844 C C . VAL A 1 105 ? 15.895 4.755 -2.136 1.00 94.81 105 VAL A C 1
ATOM 846 O O . VAL A 1 105 ? 14.847 4.121 -2.239 1.00 94.81 105 VAL A O 1
ATOM 849 N N . LEU A 1 106 ? 16.916 4.287 -1.413 1.00 94.31 106 LEU A N 1
ATOM 850 C CA . LEU A 1 106 ? 16.846 3.013 -0.691 1.00 94.31 106 LEU A CA 1
ATOM 851 C C . LEU A 1 106 ? 15.798 3.038 0.426 1.00 94.31 106 LEU A C 1
ATOM 853 O O . LEU A 1 106 ? 15.126 2.037 0.663 1.00 94.31 106 LEU A O 1
ATOM 857 N N . TRP A 1 107 ? 15.652 4.162 1.127 1.00 93.81 107 TRP A N 1
ATOM 858 C CA . TRP A 1 107 ? 14.612 4.326 2.139 1.00 93.81 107 TRP A CA 1
ATOM 859 C C . TRP A 1 107 ? 13.204 4.293 1.527 1.00 93.81 107 TRP A C 1
ATOM 861 O O . TRP A 1 107 ? 12.355 3.567 2.046 1.00 93.81 107 TRP A O 1
ATOM 871 N N . LEU A 1 108 ? 12.990 4.970 0.390 1.00 93.00 108 LEU A N 1
ATOM 872 C CA . LEU A 1 108 ? 11.738 4.916 -0.371 1.00 93.00 108 LEU A CA 1
ATOM 873 C C . LEU A 1 108 ? 11.419 3.478 -0.777 1.00 93.00 108 LEU A C 1
ATOM 875 O O . LEU A 1 108 ? 10.359 2.981 -0.416 1.00 93.00 108 LEU A O 1
ATOM 879 N N . LYS A 1 109 ? 12.374 2.767 -1.395 1.00 92.69 109 LYS A N 1
ATOM 880 C CA . LYS A 1 109 ? 12.216 1.354 -1.780 1.00 92.69 109 LYS A CA 1
ATOM 881 C C . LYS A 1 109 ? 11.862 0.450 -0.598 1.00 92.69 109 LYS A C 1
ATOM 883 O O . LYS A 1 109 ? 11.039 -0.447 -0.729 1.00 92.69 109 LYS A O 1
ATOM 888 N N . ARG A 1 110 ? 12.463 0.662 0.580 1.00 89.44 110 ARG A N 1
ATOM 889 C CA . ARG A 1 110 ? 12.132 -0.123 1.785 1.00 89.44 110 ARG A CA 1
ATOM 890 C C . ARG A 1 110 ? 10.732 0.181 2.305 1.00 89.44 110 ARG A C 1
ATOM 892 O O . ARG A 1 110 ? 10.047 -0.746 2.729 1.00 89.44 110 ARG A O 1
ATOM 899 N N . ASN A 1 111 ? 10.326 1.449 2.319 1.00 89.31 111 ASN A N 1
ATOM 900 C CA . ASN A 1 111 ? 8.977 1.836 2.727 1.00 89.31 111 ASN A CA 1
ATOM 901 C C . ASN A 1 111 ? 7.932 1.334 1.730 1.00 89.31 111 ASN A C 1
ATOM 903 O O . ASN A 1 111 ? 6.908 0.815 2.157 1.00 89.31 111 ASN A O 1
ATOM 907 N N . GLU A 1 112 ? 8.228 1.390 0.435 1.00 87.06 112 GLU A N 1
ATOM 908 C CA . GLU A 1 112 ? 7.411 0.821 -0.633 1.00 87.06 112 GLU A CA 1
ATOM 909 C C . GLU A 1 112 ? 7.291 -0.700 -0.496 1.00 87.06 112 GLU A C 1
ATOM 911 O O . GLU A 1 112 ? 6.184 -1.220 -0.440 1.00 87.06 112 GLU A O 1
ATOM 916 N N . ALA A 1 113 ? 8.402 -1.424 -0.329 1.00 84.50 113 ALA A N 1
ATOM 917 C CA . ALA A 1 113 ? 8.374 -2.868 -0.099 1.00 84.50 113 ALA A CA 1
ATOM 918 C C . ALA A 1 113 ? 7.553 -3.228 1.149 1.00 84.50 113 ALA A C 1
ATOM 920 O O . ALA A 1 113 ? 6.740 -4.148 1.124 1.00 84.50 113 ALA A O 1
ATOM 921 N N . LYS A 1 114 ? 7.716 -2.472 2.240 1.00 82.38 114 LYS A N 1
ATOM 922 C CA . LYS A 1 114 ? 6.949 -2.657 3.478 1.00 82.38 114 LYS A CA 1
ATOM 923 C C . LYS A 1 114 ? 5.459 -2.370 3.273 1.00 82.38 114 LYS A C 1
ATOM 925 O O . LYS A 1 114 ? 4.631 -3.112 3.796 1.00 82.38 114 LYS A O 1
ATOM 930 N N . ALA A 1 115 ? 5.126 -1.341 2.496 1.00 82.25 115 ALA A N 1
ATOM 931 C CA . ALA A 1 115 ? 3.758 -1.020 2.115 1.00 82.25 115 ALA A CA 1
ATOM 932 C C . ALA A 1 115 ? 3.150 -2.124 1.238 1.00 82.25 115 ALA A C 1
ATOM 934 O O . ALA A 1 115 ? 2.035 -2.549 1.512 1.00 82.25 115 ALA A O 1
ATOM 935 N N . ASN A 1 116 ? 3.896 -2.658 0.270 1.00 81.06 116 ASN A N 1
ATOM 936 C CA . ASN A 1 116 ? 3.465 -3.756 -0.600 1.00 81.06 116 ASN A CA 1
ATOM 937 C C . ASN A 1 116 ? 3.246 -5.061 0.182 1.00 81.06 116 ASN A C 1
ATOM 939 O O . ASN A 1 116 ? 2.277 -5.773 -0.059 1.00 81.06 116 ASN A O 1
ATOM 943 N N . LEU A 1 117 ? 4.100 -5.358 1.168 1.00 77.44 117 LEU A N 1
ATOM 944 C CA . LEU A 1 117 ? 3.897 -6.491 2.079 1.00 77.44 117 LEU A CA 1
ATOM 945 C C . LEU A 1 117 ? 2.659 -6.299 2.968 1.00 77.44 117 LEU A C 1
ATOM 947 O O . LEU A 1 117 ? 1.949 -7.256 3.269 1.00 77.44 117 LEU A O 1
ATOM 951 N N . ALA A 1 118 ? 2.400 -5.067 3.410 1.00 73.25 118 ALA A N 1
ATOM 952 C CA . ALA A 1 118 ? 1.254 -4.742 4.254 1.00 73.25 118 ALA A CA 1
ATOM 953 C C . ALA A 1 118 ? -0.072 -4.696 3.469 1.00 73.25 118 ALA A C 1
ATOM 955 O O . ALA A 1 118 ? -1.117 -5.069 4.008 1.00 73.25 118 ALA A O 1
ATOM 956 N N . ARG A 1 119 ? -0.021 -4.254 2.209 1.00 71.38 119 ARG A N 1
ATOM 957 C CA . ARG A 1 119 ? -1.121 -4.169 1.244 1.00 71.38 119 ARG A CA 1
ATOM 958 C C . ARG A 1 119 ? -0.770 -5.003 0.006 1.00 71.38 119 ARG A C 1
ATOM 960 O O . ARG A 1 119 ? -0.346 -4.432 -1.001 1.00 71.38 119 ARG A O 1
ATOM 967 N N . PRO A 1 120 ? -0.957 -6.334 0.057 1.00 76.38 120 PRO A N 1
ATOM 968 C CA . PRO A 1 120 ? -0.841 -7.145 -1.143 1.00 76.38 120 PRO A CA 1
ATOM 969 C C . PRO A 1 120 ? -1.824 -6.617 -2.190 1.00 76.38 120 PRO A C 1
ATOM 971 O O . PRO A 1 120 ? -2.992 -6.349 -1.891 1.00 76.38 120 PRO A O 1
ATOM 974 N N . VAL A 1 121 ? -1.327 -6.410 -3.405 1.00 75.00 121 VAL A N 1
ATOM 975 C CA . VAL A 1 121 ? -2.148 -5.953 -4.525 1.00 75.00 121 VAL A CA 1
ATOM 976 C C . VAL A 1 121 ? -3.148 -7.064 -4.851 1.00 75.00 121 VAL A C 1
ATOM 978 O O . VAL A 1 121 ? -2.758 -8.225 -4.962 1.00 75.00 121 VAL A O 1
ATOM 981 N N . GLY A 1 122 ? -4.436 -6.723 -4.953 1.00 77.00 122 GLY A N 1
ATOM 982 C CA . GLY A 1 122 ? -5.461 -7.676 -5.391 1.00 77.00 122 GLY A CA 1
ATOM 983 C C . GLY A 1 122 ? -5.135 -8.198 -6.789 1.00 77.00 122 GLY A C 1
ATOM 984 O O . GLY A 1 122 ? -4.656 -7.427 -7.624 1.00 77.00 122 GLY A O 1
ATOM 985 N N . LEU A 1 123 ? -5.372 -9.489 -7.035 1.00 74.19 123 LEU A N 1
ATOM 986 C CA . LEU A 1 123 ? -5.052 -10.163 -8.302 1.00 74.19 123 LEU A CA 1
ATOM 987 C C . LEU A 1 123 ? -5.668 -9.444 -9.510 1.00 74.19 123 LEU A C 1
ATOM 989 O O . LEU A 1 123 ? -5.046 -9.359 -10.563 1.00 74.19 123 LEU A O 1
ATOM 993 N N . GLU A 1 124 ? -6.836 -8.836 -9.322 1.00 73.81 124 GLU A N 1
ATOM 994 C CA . GLU A 1 124 ? -7.559 -8.068 -10.333 1.00 73.81 124 GLU A CA 1
ATOM 995 C C . GLU A 1 124 ? -6.758 -6.853 -10.829 1.00 73.81 124 GLU A C 1
ATOM 997 O O . GLU A 1 124 ? -6.798 -6.525 -12.008 1.00 73.81 124 GLU A O 1
ATOM 1002 N N . ARG A 1 125 ? -5.975 -6.209 -9.951 1.00 67.56 125 ARG A N 1
ATOM 1003 C CA . ARG A 1 125 ? -5.123 -5.056 -10.300 1.00 67.56 125 ARG A CA 1
ATOM 1004 C C . ARG A 1 125 ? -3.749 -5.445 -10.830 1.00 67.56 125 ARG A C 1
ATOM 1006 O O . ARG A 1 125 ? -3.038 -4.588 -11.351 1.00 67.56 125 ARG A O 1
ATOM 1013 N N . VAL A 1 126 ? -3.338 -6.699 -10.652 1.00 69.38 126 VAL A N 1
ATOM 1014 C CA . VAL A 1 126 ? -2.045 -7.170 -11.161 1.00 69.38 126 VAL A CA 1
ATOM 1015 C C . VAL A 1 126 ? -2.080 -7.194 -12.686 1.00 69.38 126 VAL A C 1
ATOM 1017 O O . VAL A 1 126 ? -1.159 -6.659 -13.293 1.00 69.38 126 VAL A O 1
ATOM 1020 N N . GLY A 1 127 ? -3.178 -7.668 -13.286 1.00 64.44 127 GLY A N 1
ATOM 1021 C CA . GLY A 1 127 ? -3.343 -7.720 -14.744 1.00 64.44 127 GLY A CA 1
ATOM 1022 C C . GLY A 1 127 ? -3.316 -6.356 -15.446 1.00 64.44 127 GLY A C 1
ATOM 1023 O O . GLY A 1 127 ? -2.919 -6.283 -16.600 1.00 64.44 127 GLY A O 1
ATOM 1024 N N . GLU A 1 128 ? -3.670 -5.267 -14.754 1.00 64.50 128 GLU A N 1
ATOM 1025 C CA . GLU A 1 128 ? -3.594 -3.898 -15.300 1.00 64.50 128 GLU A CA 1
ATOM 1026 C C . GLU A 1 128 ? -2.176 -3.301 -15.242 1.00 64.50 128 GLU A C 1
ATOM 1028 O O . GLU A 1 128 ? -1.868 -2.359 -15.970 1.00 64.50 128 GLU A O 1
ATOM 1033 N N . ARG A 1 129 ? -1.317 -3.796 -14.338 1.00 58.03 129 ARG A N 1
ATOM 1034 C CA . ARG A 1 129 ? 0.036 -3.254 -14.096 1.00 58.03 129 ARG A CA 1
ATOM 1035 C C . ARG A 1 129 ? 1.140 -4.062 -14.748 1.00 58.03 129 ARG A C 1
ATOM 1037 O O . ARG A 1 129 ? 2.198 -3.510 -15.045 1.00 58.03 129 ARG A O 1
ATOM 1044 N N . THR A 1 130 ? 0.931 -5.357 -14.925 1.00 59.50 130 THR A N 1
ATOM 1045 C CA . THR A 1 130 ? 1.786 -6.156 -15.788 1.00 59.50 130 THR A CA 1
ATOM 1046 C C . THR A 1 130 ? 1.404 -5.816 -17.218 1.00 59.50 130 THR A C 1
ATOM 1048 O O . THR A 1 130 ? 0.313 -6.169 -17.659 1.00 59.50 130 THR A O 1
ATOM 1051 N N . GLY A 1 131 ? 2.291 -5.125 -17.939 1.00 64.31 131 GLY A N 1
ATOM 1052 C CA . GLY A 1 131 ? 2.231 -5.128 -19.400 1.00 64.31 131 GLY A CA 1
ATOM 1053 C C . GLY A 1 131 ? 2.206 -6.569 -19.933 1.00 64.31 131 GLY A C 1
ATOM 1054 O O . GLY A 1 131 ? 2.442 -7.503 -19.152 1.00 64.31 131 GLY A O 1
ATOM 1055 N N . PRO A 1 132 ? 1.912 -6.775 -21.230 1.00 67.50 132 PRO A N 1
ATOM 1056 C CA . PRO A 1 132 ? 2.006 -8.102 -21.830 1.00 67.50 132 PRO A CA 1
ATOM 1057 C C . PRO A 1 132 ? 3.336 -8.735 -21.412 1.00 67.50 132 PRO A C 1
ATOM 1059 O O . PRO A 1 132 ? 4.377 -8.076 -21.405 1.00 67.50 132 PRO A O 1
ATOM 1062 N N . SER A 1 133 ? 3.264 -9.968 -20.917 1.00 66.12 133 SER A N 1
ATOM 1063 C CA . SER A 1 133 ? 4.425 -10.672 -20.387 1.00 66.12 133 SER A CA 1
ATOM 1064 C C . SER A 1 133 ? 5.487 -10.757 -21.480 1.00 66.12 133 SER A C 1
ATOM 1066 O O . SER A 1 133 ? 5.329 -11.514 -22.434 1.00 66.12 133 SER A O 1
ATOM 1068 N N . THR A 1 134 ? 6.594 -10.026 -21.324 1.00 77.06 134 THR A N 1
ATOM 1069 C CA . THR A 1 134 ? 7.716 -10.073 -22.277 1.00 77.06 134 THR A CA 1
ATOM 1070 C C . THR A 1 134 ? 8.368 -11.454 -22.324 1.00 77.06 134 THR A C 1
ATOM 1072 O O . THR A 1 134 ? 9.173 -11.727 -23.201 1.00 77.06 134 THR A O 1
ATOM 1075 N N . ALA A 1 135 ? 8.032 -12.360 -21.398 1.00 83.12 135 ALA A N 1
ATOM 1076 C CA . ALA A 1 135 ? 8.547 -13.722 -21.404 1.00 83.12 135 ALA A CA 1
ATOM 1077 C C . ALA A 1 135 ? 8.130 -14.504 -22.661 1.00 83.12 135 ALA A C 1
ATOM 1079 O O . ALA A 1 135 ? 8.927 -15.290 -23.162 1.00 83.12 135 ALA A O 1
ATOM 1080 N N . GLU A 1 136 ? 6.915 -14.287 -23.178 1.00 82.69 136 GLU A N 1
ATOM 1081 C CA . GLU A 1 136 ? 6.455 -14.940 -24.414 1.00 82.69 136 GLU A CA 1
ATOM 1082 C C . GLU A 1 136 ? 7.169 -14.362 -25.641 1.00 82.69 136 GLU A C 1
ATOM 1084 O O . GLU A 1 136 ? 7.612 -15.108 -26.517 1.00 82.69 136 GLU A O 1
ATOM 1089 N N . GLU A 1 137 ? 7.356 -13.041 -25.662 1.00 85.06 137 GLU A N 1
ATOM 1090 C CA . GLU A 1 137 ? 8.115 -12.338 -26.700 1.00 85.06 137 GLU A CA 1
ATOM 1091 C C . GLU A 1 137 ? 9.571 -12.816 -26.717 1.00 85.06 137 GLU A C 1
ATOM 1093 O O . GLU A 1 137 ? 10.045 -13.279 -27.748 1.00 85.06 137 GLU A O 1
ATOM 1098 N N . HIS A 1 138 ? 10.245 -12.843 -25.564 1.00 86.75 138 HIS A N 1
ATOM 1099 C CA . HIS A 1 138 ? 11.618 -13.334 -25.445 1.00 86.75 138 HIS A CA 1
ATOM 1100 C C . HIS A 1 138 ? 11.761 -14.821 -25.785 1.00 86.75 138 HIS A C 1
ATOM 1102 O O . HIS A 1 138 ? 12.770 -15.222 -26.362 1.00 86.75 138 HIS A O 1
ATOM 1108 N N . ALA A 1 139 ? 10.780 -15.662 -25.442 1.00 90.19 139 ALA A N 1
ATOM 1109 C CA . ALA A 1 139 ? 10.796 -17.069 -25.842 1.00 90.19 139 ALA A CA 1
ATOM 1110 C C . ALA A 1 139 ? 10.715 -17.207 -27.370 1.00 90.19 139 ALA A C 1
ATOM 1112 O O . ALA A 1 139 ? 11.486 -17.965 -27.957 1.00 90.19 139 ALA A O 1
ATOM 1113 N N . THR A 1 140 ? 9.848 -16.413 -28.003 1.00 91.12 140 THR A N 1
ATOM 1114 C CA . THR A 1 140 ? 9.706 -16.363 -29.464 1.00 91.12 140 THR A CA 1
ATOM 1115 C C . THR A 1 140 ? 10.982 -15.828 -30.123 1.00 91.12 140 THR A C 1
ATOM 1117 O O . THR A 1 140 ? 11.480 -16.421 -31.074 1.00 91.12 140 THR A O 1
ATOM 1120 N N . GLU A 1 141 ? 11.562 -14.744 -29.600 1.00 92.62 141 GLU A N 1
ATOM 1121 C CA . GLU A 1 141 ? 12.833 -14.173 -30.069 1.00 92.62 141 GLU A CA 1
ATOM 1122 C C . GLU A 1 141 ? 13.976 -15.194 -30.008 1.00 92.62 141 GLU A C 1
ATOM 1124 O O . GLU A 1 141 ? 14.751 -15.314 -30.961 1.00 92.62 141 GLU A O 1
ATOM 1129 N N . ASN A 1 142 ? 14.064 -15.957 -28.916 1.00 94.25 142 ASN A N 1
ATOM 1130 C CA . ASN A 1 142 ? 15.084 -16.988 -28.746 1.00 94.25 142 ASN A CA 1
ATOM 1131 C C . ASN A 1 142 ? 14.894 -18.139 -29.740 1.00 94.25 142 ASN A C 1
ATOM 1133 O O . ASN A 1 142 ? 15.854 -18.517 -30.407 1.00 94.25 142 ASN A O 1
ATOM 1137 N N . GLU A 1 143 ? 13.670 -18.647 -29.903 1.00 95.75 143 GLU A N 1
ATOM 1138 C CA . GLU A 1 143 ? 13.371 -19.715 -30.866 1.00 95.75 143 GLU A CA 1
ATOM 1139 C C . GLU A 1 143 ? 13.699 -19.285 -32.306 1.00 95.75 143 GLU A C 1
ATOM 1141 O O . GLU A 1 143 ? 14.321 -20.030 -33.070 1.00 95.75 143 GLU A O 1
ATOM 1146 N N . LEU A 1 144 ? 13.339 -18.051 -32.674 1.00 95.38 144 LEU A N 1
ATOM 1147 C CA . LEU A 1 144 ? 13.676 -17.483 -33.978 1.00 95.38 144 LEU A CA 1
ATOM 1148 C C . LEU A 1 144 ? 15.192 -17.361 -34.155 1.00 95.38 144 LEU A C 1
ATOM 1150 O O . LEU A 1 144 ? 15.714 -17.724 -35.208 1.00 95.38 144 LEU A O 1
ATOM 1154 N N . THR A 1 145 ? 15.905 -16.897 -33.129 1.00 94.94 145 THR A N 1
ATOM 1155 C CA . THR A 1 145 ? 17.367 -16.758 -33.170 1.00 94.94 145 THR A CA 1
ATOM 1156 C C . THR A 1 145 ? 18.055 -18.113 -33.329 1.00 94.94 145 THR A C 1
ATOM 1158 O O . THR A 1 145 ? 18.929 -18.252 -34.182 1.00 94.94 145 THR A O 1
ATOM 1161 N N . GLU A 1 146 ? 17.631 -19.134 -32.582 1.00 96.00 146 GLU A N 1
ATOM 1162 C CA . GLU A 1 146 ? 18.164 -20.499 -32.686 1.00 96.00 146 GLU A CA 1
ATOM 1163 C C . GLU A 1 146 ? 17.912 -21.109 -34.069 1.00 96.00 146 GLU A C 1
ATOM 1165 O O . GLU A 1 146 ? 18.805 -21.718 -34.667 1.00 96.00 146 GLU A O 1
ATOM 1170 N N . ARG A 1 147 ? 16.711 -20.901 -34.620 1.00 96.81 147 ARG A N 1
ATOM 1171 C CA . ARG A 1 147 ? 16.367 -21.362 -35.967 1.00 96.81 147 ARG A CA 1
ATOM 1172 C C . ARG A 1 147 ? 17.225 -20.690 -37.038 1.00 96.81 147 ARG A C 1
ATOM 1174 O O . ARG A 1 147 ? 17.675 -21.371 -37.963 1.00 96.81 147 ARG A O 1
ATOM 1181 N N . LEU A 1 148 ? 17.470 -19.385 -36.915 1.00 96.62 148 LEU A N 1
ATOM 1182 C CA . LEU A 1 148 ? 18.364 -18.654 -37.816 1.00 96.62 148 LEU A CA 1
ATOM 1183 C C . LEU A 1 148 ? 19.795 -19.186 -37.713 1.00 96.62 148 LEU A C 1
ATOM 1185 O O . LEU A 1 148 ? 20.406 -19.486 -38.736 1.00 96.62 148 LEU A O 1
ATOM 1189 N N . ASP A 1 149 ? 20.303 -19.395 -36.502 1.00 94.31 149 ASP A N 1
ATOM 1190 C CA . ASP A 1 149 ? 21.658 -19.900 -36.276 1.00 94.31 149 ASP A CA 1
ATOM 1191 C C . ASP A 1 149 ? 21.888 -21.321 -36.820 1.00 94.31 149 ASP A C 1
ATOM 1193 O O . ASP A 1 149 ? 23.013 -21.655 -37.209 1.00 94.31 149 ASP A O 1
ATOM 1197 N N . ALA A 1 150 ? 20.838 -22.147 -36.870 1.00 96.50 150 ALA A N 1
ATOM 1198 C CA . ALA A 1 150 ? 20.891 -23.507 -37.398 1.00 96.50 150 ALA A CA 1
ATOM 1199 C C . ALA A 1 150 ? 20.829 -23.577 -38.935 1.00 96.50 150 ALA A C 1
ATOM 1201 O O . ALA A 1 150 ? 21.431 -24.473 -39.528 1.00 96.50 150 ALA A O 1
ATOM 1202 N N . GLN A 1 151 ? 20.089 -22.671 -39.583 1.00 97.75 151 GLN A N 1
ATOM 1203 C CA . GLN A 1 151 ? 19.793 -22.750 -41.022 1.00 97.75 151 GLN A CA 1
ATOM 1204 C C . GLN A 1 151 ? 20.574 -21.746 -41.878 1.00 97.75 151 GLN A C 1
ATOM 1206 O O . GLN A 1 151 ? 20.671 -21.926 -43.093 1.00 97.75 151 GLN A O 1
ATOM 1211 N N . LEU A 1 152 ? 21.141 -20.695 -41.280 1.00 97.62 152 LEU A N 1
ATOM 1212 C CA . LEU A 1 152 ? 21.870 -19.678 -42.028 1.00 97.62 152 LEU A CA 1
ATOM 1213 C C . LEU A 1 152 ? 23.202 -20.238 -42.575 1.00 97.62 152 LEU A C 1
ATOM 1215 O O . LEU A 1 152 ? 24.003 -20.787 -41.811 1.00 97.62 152 LEU A O 1
ATOM 1219 N N . PRO A 1 153 ? 23.499 -20.066 -43.879 1.00 97.38 153 PRO A N 1
ATOM 1220 C CA . PRO A 1 153 ? 24.765 -20.504 -44.460 1.00 97.38 153 PRO A CA 1
ATOM 1221 C C . PRO A 1 153 ? 25.985 -19.904 -43.750 1.00 97.38 153 PRO A C 1
ATOM 1223 O O . PRO A 1 153 ? 26.000 -18.717 -43.411 1.00 97.38 153 PRO A O 1
ATOM 1226 N N . ILE A 1 154 ? 27.048 -20.702 -43.590 1.00 97.25 154 ILE A N 1
ATOM 1227 C CA . ILE A 1 154 ? 28.253 -20.320 -42.831 1.00 97.25 154 ILE A CA 1
ATOM 1228 C C . ILE A 1 154 ? 28.910 -19.027 -43.341 1.00 97.25 154 ILE A C 1
ATOM 1230 O O . ILE A 1 154 ? 29.420 -18.236 -42.550 1.00 97.25 154 ILE A O 1
ATOM 1234 N N . GLU A 1 155 ? 28.834 -18.771 -44.649 1.00 97.06 155 GLU A N 1
ATOM 1235 C CA . GLU A 1 155 ? 29.366 -17.561 -45.285 1.00 97.06 155 GLU A CA 1
ATOM 1236 C C . GLU A 1 155 ? 28.612 -16.293 -44.861 1.00 97.06 155 GLU A C 1
ATOM 1238 O O . GLU A 1 155 ? 29.218 -15.240 -44.670 1.00 97.06 155 GLU A O 1
ATOM 1243 N N . LEU A 1 156 ? 27.291 -16.393 -44.682 1.00 97.56 156 LEU A N 1
ATOM 1244 C CA . LEU A 1 156 ? 26.425 -15.275 -44.299 1.00 97.56 156 LEU A CA 1
ATOM 1245 C C . LEU A 1 156 ? 26.388 -15.056 -42.782 1.00 97.56 156 LEU A C 1
ATOM 1247 O O . LEU A 1 156 ? 26.077 -13.951 -42.332 1.00 97.56 156 LEU A O 1
ATOM 1251 N N . ARG A 1 157 ? 26.753 -16.074 -41.994 1.00 96.81 157 ARG A N 1
ATOM 1252 C CA . ARG A 1 157 ? 26.725 -16.027 -40.526 1.00 96.81 157 ARG A CA 1
ATOM 1253 C C . ARG A 1 157 ? 27.618 -14.937 -39.939 1.00 96.81 157 ARG A C 1
ATOM 1255 O O . ARG A 1 157 ? 27.205 -14.244 -39.015 1.00 96.81 157 ARG A O 1
ATOM 1262 N N . SER A 1 158 ? 28.815 -14.738 -40.490 1.00 96.88 158 SER A N 1
ATOM 1263 C CA . SER A 1 158 ? 29.734 -13.692 -40.018 1.00 96.88 158 SER A CA 1
ATOM 1264 C C . SER A 1 158 ? 29.145 -12.284 -40.193 1.00 96.88 158 SER A C 1
ATOM 1266 O O . SER A 1 158 ? 29.231 -11.455 -39.288 1.00 96.88 158 SER A O 1
ATOM 1268 N N . TYR A 1 159 ? 28.483 -12.023 -41.323 1.00 97.88 159 TYR A N 1
ATOM 1269 C CA . TYR A 1 159 ? 27.809 -10.753 -41.594 1.00 97.88 159 TYR A CA 1
ATOM 1270 C C . TYR A 1 159 ? 26.559 -10.563 -40.730 1.00 97.88 159 TYR A C 1
ATOM 1272 O O . TYR A 1 159 ? 26.314 -9.452 -40.268 1.00 97.88 159 TYR A O 1
ATOM 1280 N N . TYR A 1 160 ? 25.802 -11.633 -40.472 1.00 97.00 160 TYR A N 1
ATOM 1281 C CA . TYR A 1 160 ? 24.649 -11.605 -39.570 1.00 97.00 160 TYR A CA 1
ATOM 1282 C C . TYR A 1 160 ? 25.046 -11.233 -38.134 1.00 97.00 160 TYR A C 1
ATOM 1284 O O . TYR A 1 160 ? 24.466 -10.313 -37.562 1.00 97.00 160 TYR A O 1
ATOM 1292 N N . LEU A 1 161 ? 26.094 -11.856 -37.583 1.00 96.25 161 LEU A N 1
ATOM 1293 C CA . LEU A 1 161 ? 26.595 -11.528 -36.241 1.00 96.25 161 LEU A CA 1
ATOM 1294 C C . LEU A 1 161 ? 27.092 -10.079 -36.144 1.00 96.25 161 LEU A C 1
ATOM 1296 O O . LEU A 1 161 ? 26.828 -9.401 -35.154 1.00 96.25 161 LEU A O 1
ATOM 1300 N N . ARG A 1 162 ? 27.750 -9.574 -37.194 1.00 97.56 162 ARG A N 1
ATOM 1301 C CA . ARG A 1 162 ? 28.142 -8.159 -37.289 1.00 97.56 162 ARG A CA 1
ATOM 1302 C C . ARG A 1 162 ? 26.928 -7.228 -37.311 1.00 97.56 162 ARG A C 1
ATOM 1304 O O . ARG A 1 162 ? 26.933 -6.216 -36.621 1.00 97.56 162 ARG A O 1
ATOM 1311 N N . MET A 1 163 ? 25.868 -7.583 -38.042 1.00 96.12 163 MET A N 1
ATOM 1312 C CA . MET A 1 163 ? 24.615 -6.817 -38.033 1.00 96.12 163 MET A CA 1
ATOM 1313 C C . MET A 1 163 ? 23.956 -6.802 -36.649 1.00 96.12 163 MET A C 1
ATOM 1315 O O . MET A 1 163 ? 23.472 -5.750 -36.239 1.00 96.12 163 MET A O 1
ATOM 1319 N N . LEU A 1 164 ? 23.970 -7.926 -35.925 1.00 94.62 164 LEU A N 1
ATOM 1320 C CA . LEU A 1 164 ? 23.437 -8.026 -34.562 1.00 94.62 164 LEU A CA 1
ATOM 1321 C C . LEU A 1 164 ? 24.242 -7.176 -33.563 1.00 94.62 164 LEU A C 1
ATOM 1323 O O . LEU A 1 164 ? 23.665 -6.557 -32.674 1.00 94.62 164 LEU A O 1
ATOM 1327 N N . ALA A 1 165 ? 25.563 -7.097 -33.745 1.00 95.56 165 ALA A N 1
ATOM 1328 C CA . ALA A 1 165 ? 26.457 -6.251 -32.952 1.00 95.56 165 ALA A CA 1
ATOM 1329 C C . ALA A 1 165 ? 26.366 -4.747 -33.296 1.00 95.56 165 ALA A C 1
ATOM 1331 O O . ALA A 1 165 ? 26.946 -3.925 -32.590 1.00 95.56 165 ALA A O 1
ATOM 1332 N N . GLY A 1 166 ? 25.647 -4.377 -34.363 1.00 95.94 166 GLY A N 1
ATOM 1333 C CA . GLY A 1 166 ? 25.550 -2.995 -34.843 1.00 95.94 166 GLY A CA 1
ATOM 1334 C C . GLY A 1 166 ? 26.733 -2.533 -35.704 1.00 95.94 166 GLY A C 1
ATOM 1335 O O . GLY A 1 166 ? 26.846 -1.341 -35.992 1.00 95.94 166 GLY A O 1
ATOM 1336 N N . ASP A 1 167 ? 27.594 -3.449 -36.152 1.00 97.75 167 ASP A N 1
ATOM 1337 C CA . ASP A 1 167 ? 28.728 -3.129 -37.017 1.00 97.75 167 ASP A CA 1
ATOM 1338 C C . ASP A 1 167 ? 28.279 -2.797 -38.455 1.00 97.75 167 ASP A C 1
ATOM 1340 O O . ASP A 1 167 ? 27.321 -3.382 -38.979 1.00 97.75 167 ASP A O 1
ATOM 1344 N N . PRO A 1 168 ? 29.004 -1.914 -39.168 1.00 96.06 168 PRO A N 1
ATOM 1345 C CA . PRO A 1 168 ? 28.691 -1.587 -40.552 1.00 96.06 168 PRO A CA 1
ATOM 1346 C C . PRO A 1 168 ? 28.968 -2.776 -41.486 1.00 96.06 168 PRO A C 1
ATOM 1348 O O . PRO A 1 168 ? 30.076 -3.318 -41.535 1.00 96.06 168 PRO A O 1
ATOM 1351 N N . VAL A 1 169 ? 27.965 -3.151 -42.281 1.00 97.19 169 VAL A N 1
ATOM 1352 C CA . VAL A 1 169 ? 28.041 -4.207 -43.301 1.00 97.19 169 VAL A CA 1
ATOM 1353 C C . VAL A 1 169 ? 27.698 -3.614 -44.665 1.00 97.19 169 VAL A C 1
ATOM 1355 O O . VAL A 1 169 ? 26.800 -2.780 -44.776 1.00 97.19 169 VAL A O 1
ATOM 1358 N N . ASP A 1 170 ? 28.417 -4.045 -45.703 1.00 96.88 170 ASP A N 1
ATOM 1359 C CA . ASP A 1 170 ? 28.168 -3.627 -47.082 1.00 96.88 170 ASP A CA 1
ATOM 1360 C C . ASP A 1 170 ? 26.719 -3.918 -47.518 1.00 96.88 170 ASP A C 1
ATOM 1362 O O . ASP A 1 170 ? 26.125 -4.934 -47.149 1.00 96.88 170 ASP A O 1
ATOM 1366 N N . THR A 1 171 ? 26.160 -3.029 -48.338 1.00 94.12 171 THR A N 1
ATOM 1367 C CA . THR A 1 171 ? 24.760 -3.081 -48.786 1.00 94.12 171 THR A CA 1
ATOM 1368 C C . THR A 1 171 ? 24.419 -4.391 -49.494 1.00 94.12 171 THR A C 1
ATOM 1370 O O . THR A 1 171 ? 23.374 -4.980 -49.215 1.00 94.12 171 THR A O 1
ATOM 1373 N N . THR A 1 172 ? 25.329 -4.908 -50.325 1.00 95.06 172 THR A N 1
ATOM 1374 C CA . THR A 1 172 ? 25.148 -6.178 -51.041 1.00 95.06 172 THR A CA 1
ATOM 1375 C C . THR A 1 172 ? 25.045 -7.347 -50.065 1.00 95.06 172 THR A C 1
ATOM 1377 O O . THR A 1 172 ? 24.184 -8.216 -50.202 1.00 95.06 172 THR A O 1
ATOM 1380 N N . HIS A 1 173 ? 25.912 -7.373 -49.051 1.00 95.81 173 HIS A N 1
ATOM 1381 C CA . HIS A 1 173 ? 25.938 -8.432 -48.041 1.00 95.81 173 HIS A CA 1
ATOM 1382 C C . HIS A 1 173 ? 24.736 -8.347 -47.102 1.00 95.81 173 HIS A C 1
ATOM 1384 O O . HIS A 1 173 ? 24.101 -9.365 -46.840 1.00 95.81 173 HIS A O 1
ATOM 1390 N N . ARG A 1 174 ? 24.357 -7.137 -46.674 1.00 96.19 174 ARG A N 1
ATOM 1391 C CA . ARG A 1 174 ? 23.140 -6.901 -45.887 1.00 96.19 174 ARG A CA 1
ATOM 1392 C C . ARG A 1 174 ? 21.900 -7.425 -46.618 1.00 96.19 174 ARG A C 1
ATOM 1394 O O . ARG A 1 174 ? 21.093 -8.114 -46.006 1.00 96.19 174 ARG A O 1
ATOM 1401 N N . GLN A 1 175 ? 21.777 -7.166 -47.921 1.00 94.62 175 GLN A N 1
AT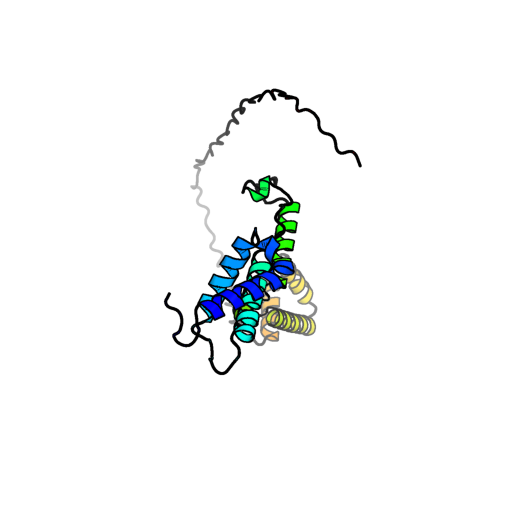OM 1402 C CA . GLN A 1 175 ? 20.664 -7.673 -48.731 1.00 94.62 175 GLN A CA 1
ATOM 1403 C C . GLN A 1 175 ? 20.667 -9.201 -48.856 1.00 94.62 175 GLN A C 1
ATOM 1405 O O . GLN A 1 175 ? 19.611 -9.825 -48.766 1.00 94.62 175 GLN A O 1
ATOM 1410 N N . LYS A 1 176 ? 21.842 -9.822 -49.040 1.00 96.12 176 LYS A N 1
ATOM 1411 C CA . LYS A 1 176 ? 21.968 -11.289 -49.070 1.00 96.12 176 LYS A CA 1
ATOM 1412 C C . LYS A 1 176 ? 21.537 -11.920 -47.744 1.00 96.12 176 LYS A C 1
ATOM 1414 O O . LYS A 1 176 ? 20.779 -12.884 -47.763 1.00 96.12 176 LYS A O 1
ATOM 1419 N N . VAL A 1 177 ? 21.970 -11.352 -46.614 1.00 96.81 177 VAL A N 1
ATOM 1420 C CA . VAL A 1 177 ? 21.566 -11.805 -45.272 1.00 96.81 177 VAL A CA 1
ATOM 1421 C C . VAL A 1 177 ? 20.058 -11.641 -45.085 1.00 96.81 177 VAL A C 1
ATOM 1423 O O . VAL A 1 177 ? 19.394 -12.601 -44.721 1.00 96.81 177 VAL A O 1
ATOM 1426 N N . GLN A 1 178 ? 19.492 -10.472 -45.404 1.00 95.44 178 GLN A N 1
ATOM 1427 C CA . GLN A 1 178 ? 18.047 -10.222 -45.292 1.00 95.44 178 GLN A CA 1
ATOM 1428 C C . GLN A 1 178 ? 17.215 -11.202 -46.122 1.00 95.44 178 GLN A C 1
ATOM 1430 O O . GLN A 1 178 ? 16.193 -11.690 -45.647 1.00 95.44 178 GLN A O 1
ATOM 1435 N N . ARG A 1 179 ? 17.665 -11.523 -47.339 1.00 95.00 179 ARG A N 1
ATOM 1436 C CA . ARG A 1 179 ? 16.989 -12.493 -48.202 1.00 95.00 179 ARG A CA 1
ATOM 1437 C C . ARG A 1 179 ? 17.025 -13.905 -47.621 1.00 95.00 179 ARG A C 1
ATOM 1439 O O . ARG A 1 179 ? 15.987 -14.551 -47.585 1.00 95.00 179 ARG A O 1
ATOM 1446 N N . ALA A 1 180 ? 18.185 -14.354 -47.144 1.00 96.50 180 ALA A N 1
ATOM 1447 C CA . ALA A 1 180 ? 18.321 -15.671 -46.525 1.00 96.50 180 ALA A CA 1
ATOM 1448 C C . ALA A 1 180 ? 17.486 -15.788 -45.236 1.00 96.50 180 ALA A C 1
ATOM 1450 O O . ALA A 1 180 ? 16.821 -16.794 -45.018 1.00 96.50 180 ALA A O 1
ATOM 1451 N N . VAL A 1 181 ? 17.468 -14.738 -44.408 1.00 96.88 181 VAL A N 1
ATOM 1452 C CA . VAL A 1 181 ? 16.634 -14.671 -43.196 1.00 96.88 181 VAL A CA 1
ATOM 1453 C C . VAL A 1 181 ? 15.147 -14.731 -43.553 1.00 96.88 181 VAL A C 1
ATOM 1455 O O . VAL A 1 181 ? 14.409 -15.500 -42.946 1.00 96.88 181 VAL A O 1
ATOM 1458 N N . ALA A 1 182 ? 14.697 -13.970 -44.555 1.00 96.00 182 ALA A N 1
ATOM 1459 C CA . ALA A 1 182 ? 13.303 -14.001 -44.990 1.00 96.00 182 ALA A CA 1
ATOM 1460 C C . ALA A 1 182 ? 12.887 -15.372 -45.536 1.00 96.00 182 ALA A C 1
ATOM 1462 O O . ALA A 1 182 ? 11.804 -15.845 -45.211 1.00 96.00 182 ALA A O 1
ATOM 1463 N N . GLU A 1 183 ? 13.764 -16.042 -46.286 1.00 96.06 183 GLU A N 1
ATOM 1464 C CA . GLU A 1 183 ? 13.531 -17.404 -46.774 1.00 96.06 183 GLU A CA 1
ATOM 1465 C C . GLU A 1 183 ? 13.385 -18.410 -45.618 1.00 96.06 183 GLU A C 1
ATOM 1467 O O . GLU A 1 183 ? 12.431 -19.186 -45.600 1.00 96.06 183 GLU A O 1
ATOM 1472 N N . ILE A 1 184 ? 14.254 -18.341 -44.600 1.00 96.00 184 ILE A N 1
ATOM 1473 C CA . ILE A 1 184 ? 14.178 -19.194 -43.395 1.00 96.00 184 ILE A CA 1
ATOM 1474 C C . ILE A 1 184 ? 12.867 -18.973 -42.623 1.00 96.00 184 ILE A C 1
ATOM 1476 O O . ILE A 1 184 ? 12.283 -19.926 -42.091 1.00 96.00 184 ILE A O 1
ATOM 1480 N N . LEU A 1 185 ? 12.408 -17.721 -42.559 1.00 95.69 185 LEU A N 1
ATOM 1481 C CA . LEU A 1 185 ? 11.178 -17.324 -41.872 1.00 95.69 185 LEU A CA 1
ATOM 1482 C C . LEU A 1 185 ? 9.911 -17.508 -42.725 1.00 95.69 185 LEU A C 1
ATOM 1484 O O . LEU A 1 185 ? 8.813 -17.351 -42.199 1.00 95.69 185 LEU A O 1
ATOM 1488 N N . GLY A 1 186 ? 10.040 -17.866 -44.008 1.00 94.94 186 GLY A N 1
ATOM 1489 C CA . GLY A 1 186 ? 8.907 -18.016 -44.926 1.00 94.94 186 GLY A CA 1
ATOM 1490 C C . GLY A 1 186 ? 8.214 -16.693 -45.268 1.00 94.94 186 GLY A C 1
ATOM 1491 O O . GLY A 1 186 ? 7.007 -16.672 -45.493 1.00 94.94 186 GLY A O 1
ATOM 1492 N N . LEU A 1 187 ? 8.958 -15.586 -45.258 1.00 92.88 187 LEU A N 1
ATOM 1493 C CA . LEU A 1 187 ? 8.463 -14.259 -45.608 1.00 92.88 187 LEU A CA 1
ATOM 1494 C C . LEU A 1 187 ? 8.757 -13.957 -47.082 1.00 92.88 187 LEU A C 1
ATOM 1496 O O . LEU A 1 187 ? 9.908 -14.009 -47.520 1.00 92.88 187 LEU A O 1
ATOM 1500 N N . ASP A 1 188 ? 7.726 -13.565 -47.829 1.00 87.81 188 ASP A N 1
ATOM 1501 C CA . ASP A 1 188 ? 7.879 -13.117 -49.211 1.00 87.81 188 ASP A CA 1
ATOM 1502 C C . ASP A 1 188 ? 8.453 -11.696 -49.245 1.00 87.81 188 ASP A C 1
ATOM 1504 O O . ASP A 1 188 ? 7.773 -10.710 -48.949 1.00 87.81 188 ASP A O 1
ATOM 1508 N N . LEU A 1 189 ? 9.725 -11.573 -49.625 1.00 80.38 189 LEU A N 1
ATOM 1509 C CA . LEU A 1 189 ? 10.318 -10.277 -49.940 1.00 80.38 189 LEU A CA 1
ATOM 1510 C C . LEU A 1 189 ? 10.014 -9.897 -51.396 1.00 80.38 189 LEU A C 1
ATOM 1512 O O . LEU A 1 189 ? 10.174 -10.736 -52.289 1.00 80.38 189 LEU A O 1
ATOM 1516 N N . PRO A 1 190 ? 9.644 -8.632 -51.676 1.00 77.75 190 PRO A N 1
ATOM 1517 C CA . PRO A 1 190 ? 9.460 -8.174 -53.045 1.00 77.75 190 PRO A CA 1
ATOM 1518 C C . PRO A 1 190 ? 10.760 -8.356 -53.836 1.00 77.75 190 PRO A C 1
ATOM 1520 O O . PRO A 1 190 ? 11.853 -8.041 -53.351 1.00 77.75 190 PRO A O 1
ATOM 1523 N N . ALA A 1 191 ? 10.639 -8.874 -55.062 1.00 72.00 191 ALA A N 1
ATOM 1524 C CA . ALA A 1 191 ? 11.766 -9.024 -55.973 1.00 72.00 191 ALA A CA 1
ATOM 1525 C C . ALA A 1 191 ? 12.471 -7.672 -56.122 1.00 72.00 191 ALA A C 1
ATOM 1527 O O . ALA A 1 191 ? 11.817 -6.653 -56.355 1.00 72.00 191 ALA A O 1
ATOM 1528 N N . GLN A 1 192 ? 13.796 -7.654 -55.944 1.00 67.50 192 GLN A N 1
ATOM 1529 C CA . GLN A 1 192 ? 14.532 -6.398 -55.990 1.00 67.50 192 GLN A CA 1
ATOM 1530 C C . GLN A 1 192 ? 14.259 -5.676 -57.314 1.00 67.50 192 GLN A C 1
ATOM 1532 O O . GLN A 1 192 ? 14.312 -6.322 -58.368 1.00 67.50 192 GLN A O 1
ATOM 1537 N N . PRO A 1 193 ? 14.014 -4.352 -57.292 1.00 56.84 193 PRO A N 1
ATOM 1538 C CA . PRO A 1 193 ? 14.086 -3.581 -58.517 1.00 56.84 193 PRO A CA 1
ATOM 1539 C C . PRO A 1 193 ? 15.494 -3.793 -59.070 1.00 56.84 193 PRO A C 1
ATOM 1541 O O . PRO A 1 193 ? 16.479 -3.550 -58.366 1.00 56.84 193 PRO A O 1
ATOM 1544 N N . ALA A 1 194 ? 15.582 -4.331 -60.291 1.00 59.47 194 ALA A N 1
ATOM 1545 C CA . ALA A 1 194 ? 16.845 -4.509 -60.996 1.00 59.47 194 ALA A CA 1
ATOM 1546 C C . ALA A 1 194 ? 17.651 -3.227 -60.819 1.00 59.47 194 ALA A C 1
ATOM 1548 O O . ALA A 1 194 ? 17.101 -2.150 -61.053 1.00 59.47 194 ALA A O 1
ATOM 1549 N N . SER A 1 195 ? 18.888 -3.342 -60.324 1.00 60.25 195 SER A N 1
ATOM 1550 C CA . SER A 1 195 ? 19.720 -2.186 -60.016 1.00 60.25 195 SER A CA 1
ATOM 1551 C C . SER A 1 195 ? 19.705 -1.252 -61.218 1.00 60.25 195 SER A C 1
ATOM 1553 O O . SER A 1 195 ? 20.277 -1.537 -62.272 1.00 60.25 195 SER A O 1
ATOM 1555 N N . VAL A 1 196 ? 18.966 -0.151 -61.081 1.00 56.69 196 VAL A N 1
ATOM 1556 C CA . VAL A 1 196 ? 18.984 0.919 -62.060 1.00 56.69 196 VAL A CA 1
ATOM 1557 C C . VAL A 1 196 ? 20.396 1.444 -61.933 1.00 56.69 196 VAL A C 1
ATOM 1559 O O . VAL A 1 196 ? 20.717 2.143 -60.973 1.00 56.69 196 VAL A O 1
ATOM 1562 N N . ARG A 1 197 ? 21.281 0.992 -62.832 1.00 56.50 197 ARG A N 1
ATOM 1563 C CA . ARG A 1 197 ? 22.601 1.592 -62.993 1.00 56.50 197 ARG A CA 1
ATOM 1564 C C . ARG A 1 197 ? 22.316 3.084 -63.069 1.00 56.50 197 ARG A C 1
ATOM 1566 O O . ARG A 1 197 ? 21.560 3.459 -63.967 1.00 56.50 197 ARG A O 1
ATOM 1573 N N . PRO A 1 198 ? 22.817 3.907 -62.136 1.00 52.94 198 PRO A N 1
ATOM 1574 C CA . PRO A 1 198 ? 22.637 5.335 -62.262 1.00 52.94 198 PRO A CA 1
ATOM 1575 C C . PRO A 1 198 ? 23.202 5.690 -63.629 1.00 52.94 198 PRO A C 1
ATOM 1577 O O . PRO A 1 198 ? 24.386 5.469 -63.897 1.00 52.94 198 PRO A O 1
ATOM 1580 N N . SER A 1 199 ? 22.319 6.117 -64.533 1.00 53.84 199 SER A N 1
ATOM 1581 C CA . SER A 1 199 ? 22.716 6.725 -65.787 1.00 53.84 199 SER A CA 1
ATOM 1582 C C . SER A 1 199 ? 23.685 7.814 -65.378 1.00 53.84 199 SER A C 1
ATOM 1584 O O . SER A 1 199 ? 23.301 8.731 -64.655 1.00 53.84 199 SER A O 1
ATOM 1586 N N . ARG A 1 200 ? 24.957 7.632 -65.727 1.00 53.12 200 ARG A N 1
ATOM 1587 C CA . ARG A 1 200 ? 26.022 8.594 -65.481 1.00 53.12 200 ARG A CA 1
ATOM 1588 C C . ARG A 1 200 ? 25.646 9.846 -66.268 1.00 53.12 200 ARG A C 1
ATOM 1590 O O . ARG A 1 200 ? 26.016 9.975 -67.425 1.00 53.12 200 ARG A O 1
ATOM 1597 N N . GLN A 1 201 ? 24.816 10.700 -65.678 1.00 56.34 201 GLN A N 1
ATOM 1598 C CA . GLN A 1 201 ? 24.625 12.057 -66.144 1.00 56.34 201 GLN A CA 1
ATOM 1599 C C . GLN A 1 201 ? 25.953 12.738 -65.855 1.00 56.34 201 GLN A C 1
ATOM 1601 O O . GLN A 1 201 ? 26.328 12.947 -64.702 1.00 56.34 201 GLN A O 1
ATOM 1606 N N . GLU A 1 202 ? 26.720 12.944 -66.919 1.00 54.19 202 GLU A N 1
ATOM 1607 C CA . GLU A 1 202 ? 27.881 13.813 -66.918 1.00 54.19 202 GLU A CA 1
ATOM 1608 C C . GLU A 1 202 ? 27.366 15.203 -66.551 1.00 54.19 202 GLU A C 1
ATOM 1610 O O . GLU A 1 202 ? 26.806 15.917 -67.376 1.00 54.19 202 GLU A O 1
ATOM 1615 N N . HIS A 1 203 ? 27.438 15.530 -65.263 1.00 58.81 203 HIS A N 1
ATOM 1616 C CA . HIS A 1 203 ? 27.135 16.864 -64.782 1.00 58.81 203 HIS A CA 1
ATOM 1617 C C . HIS A 1 203 ? 28.293 17.748 -65.249 1.00 58.81 203 HIS A C 1
ATOM 1619 O O . HIS A 1 203 ? 29.383 17.725 -64.674 1.00 58.81 203 HIS A O 1
ATOM 1625 N N . GLU A 1 204 ? 28.076 18.445 -66.362 1.00 58.88 204 GLU A N 1
ATOM 1626 C CA . GLU A 1 204 ? 28.944 19.508 -66.850 1.00 58.88 204 GLU A CA 1
ATOM 1627 C C . GLU A 1 204 ? 29.066 20.551 -65.728 1.00 58.88 204 GLU A C 1
ATOM 1629 O O . GLU A 1 204 ? 28.086 21.169 -65.311 1.00 58.88 204 GLU A O 1
ATOM 1634 N N . LEU A 1 205 ? 30.266 20.663 -65.157 1.00 52.91 205 LEU A N 1
ATOM 1635 C CA . LEU A 1 205 ? 30.607 21.654 -64.142 1.00 52.91 205 LEU A CA 1
ATOM 1636 C C . LEU A 1 205 ? 30.656 23.031 -64.813 1.00 52.91 205 LEU A C 1
ATOM 1638 O O . LEU A 1 205 ? 31.658 23.385 -65.434 1.00 52.91 205 LEU A O 1
ATOM 1642 N N . THR A 1 206 ? 29.582 23.808 -64.696 1.00 56.78 206 THR A N 1
ATOM 1643 C CA . THR A 1 206 ? 29.601 25.243 -65.001 1.00 56.78 206 THR A CA 1
ATOM 1644 C C . THR A 1 206 ? 30.232 26.000 -63.834 1.00 56.78 206 THR A C 1
ATOM 1646 O O . THR A 1 206 ? 29.885 25.783 -62.676 1.00 56.78 206 THR A O 1
ATOM 1649 N N . ALA A 1 207 ? 31.188 26.872 -64.147 1.00 57.62 207 ALA A N 1
ATOM 1650 C CA . ALA A 1 207 ? 32.128 27.491 -63.215 1.00 57.62 207 ALA A CA 1
ATOM 1651 C C . ALA A 1 207 ? 31.591 28.713 -62.431 1.00 57.62 207 ALA A C 1
ATOM 1653 O O . ALA A 1 207 ? 32.384 29.580 -62.078 1.00 57.62 207 ALA A O 1
ATOM 1654 N N . ASP A 1 208 ? 30.289 28.789 -62.136 1.00 56.22 208 ASP A N 1
ATOM 1655 C CA . ASP A 1 208 ? 29.661 30.025 -61.624 1.00 56.22 208 ASP A CA 1
ATOM 1656 C C . ASP A 1 208 ? 29.053 29.953 -60.208 1.00 56.22 208 ASP A C 1
ATOM 1658 O O . ASP A 1 208 ? 28.351 30.876 -59.810 1.00 56.22 208 ASP A O 1
ATOM 1662 N N . ASP A 1 209 ? 29.369 28.948 -59.384 1.00 54.19 209 ASP A N 1
ATOM 1663 C CA . ASP A 1 209 ? 29.007 28.980 -57.952 1.00 54.19 209 ASP A CA 1
ATOM 1664 C C . ASP A 1 209 ? 30.168 29.508 -57.095 1.00 54.19 209 ASP A C 1
ATOM 1666 O O . ASP A 1 209 ? 30.887 28.791 -56.392 1.00 54.19 209 ASP A O 1
ATOM 1670 N N . VAL A 1 210 ? 30.360 30.822 -57.212 1.00 57.34 210 VAL A N 1
ATOM 1671 C CA . VAL A 1 210 ? 31.226 31.654 -56.377 1.00 57.34 210 VAL A CA 1
ATOM 1672 C C . VAL A 1 210 ? 30.428 32.156 -55.165 1.00 57.34 210 VAL A C 1
ATOM 1674 O O . VAL A 1 210 ? 29.543 32.985 -55.307 1.00 57.34 210 VAL A O 1
ATOM 1677 N N . LEU A 1 211 ? 30.820 31.662 -53.984 1.00 54.78 211 LEU A N 1
ATOM 1678 C CA . LEU A 1 211 ? 30.872 32.328 -52.667 1.00 54.78 211 LEU A CA 1
ATOM 1679 C C . LEU A 1 211 ? 29.672 33.170 -52.187 1.00 54.78 211 LEU A C 1
ATOM 1681 O O . LEU A 1 211 ? 29.530 34.307 -52.610 1.00 54.78 211 LEU A O 1
ATOM 1685 N N . GLU A 1 212 ? 29.055 32.742 -51.077 1.00 55.91 212 GLU A N 1
ATOM 1686 C CA . GLU A 1 212 ? 28.839 33.620 -49.909 1.00 55.91 212 GLU A CA 1
ATOM 1687 C C . GLU A 1 212 ? 29.035 32.832 -48.592 1.00 55.91 212 GLU A C 1
ATOM 1689 O O . GLU A 1 212 ? 28.300 31.879 -48.326 1.00 55.91 212 GLU A O 1
ATOM 1694 N N . PRO A 1 213 ? 30.033 33.180 -47.755 1.00 57.31 213 PRO A N 1
ATOM 1695 C CA . PRO A 1 213 ? 30.157 32.672 -46.394 1.00 57.31 213 PRO A CA 1
ATOM 1696 C C . PRO A 1 213 ? 29.569 33.672 -45.387 1.00 57.31 213 PRO A C 1
ATOM 1698 O O . PRO A 1 213 ? 30.311 34.425 -44.761 1.00 57.31 213 PRO A O 1
ATOM 1701 N N . ASP A 1 214 ? 28.254 33.635 -45.173 1.00 50.00 214 ASP A N 1
ATOM 1702 C CA . ASP A 1 214 ? 27.614 34.371 -44.078 1.00 50.00 214 ASP A CA 1
ATOM 1703 C C . ASP A 1 214 ? 27.173 33.412 -42.971 1.00 50.00 214 ASP A C 1
ATOM 1705 O O . ASP A 1 214 ? 26.260 32.602 -43.124 1.00 50.00 214 ASP A O 1
ATOM 1709 N N . GLY A 1 215 ? 27.844 33.500 -41.822 1.00 52.19 215 GLY A N 1
ATOM 1710 C CA . GLY A 1 215 ? 27.458 32.727 -40.647 1.00 52.19 215 GLY A CA 1
ATOM 1711 C C . GLY A 1 215 ? 28.460 32.754 -39.504 1.00 52.19 215 GLY A C 1
ATOM 1712 O O . GLY A 1 215 ? 28.805 31.705 -38.964 1.00 52.19 215 GLY A O 1
ATOM 1713 N N . VAL A 1 216 ? 28.945 33.938 -39.121 1.00 52.84 216 VAL A N 1
ATOM 1714 C CA . VAL A 1 216 ? 29.686 34.124 -37.865 1.00 52.84 216 VAL A CA 1
ATOM 1715 C C . VAL A 1 216 ? 28.712 33.900 -36.705 1.00 52.84 216 VAL A C 1
ATOM 1717 O O . VAL A 1 216 ? 27.960 34.790 -36.314 1.00 52.84 216 VAL A O 1
ATOM 1720 N N . GLY A 1 217 ? 28.700 32.679 -36.171 1.00 51.25 217 GLY A N 1
ATOM 1721 C CA . GLY A 1 217 ? 27.994 32.341 -34.942 1.00 51.25 217 GLY A CA 1
ATOM 1722 C C . GLY A 1 217 ? 28.591 33.110 -33.766 1.00 51.25 217 GLY A C 1
ATOM 1723 O O . GLY A 1 217 ? 29.721 32.858 -33.350 1.00 51.25 217 GLY A O 1
ATOM 1724 N N . HIS A 1 218 ? 27.824 34.063 -33.243 1.00 50.75 218 HIS A N 1
ATOM 1725 C CA . HIS A 1 218 ? 28.137 34.803 -32.028 1.00 50.75 218 HIS A CA 1
ATOM 1726 C C . HIS A 1 218 ? 28.213 33.832 -30.837 1.00 50.75 218 HIS A C 1
ATOM 1728 O O . HIS A 1 218 ? 27.203 33.286 -30.395 1.00 50.75 218 HIS A O 1
ATOM 1734 N N . ILE A 1 219 ? 29.419 33.624 -30.311 1.00 50.62 219 ILE A N 1
ATOM 1735 C CA . ILE A 1 219 ? 29.646 32.978 -29.018 1.00 50.62 219 ILE A CA 1
ATOM 1736 C C . ILE A 1 219 ? 29.224 33.984 -27.944 1.00 50.62 219 ILE A C 1
ATOM 1738 O O . ILE A 1 219 ? 29.883 35.004 -27.747 1.00 50.62 219 ILE A O 1
ATOM 1742 N N . VAL A 1 220 ? 28.102 33.722 -27.276 1.00 56.19 220 VAL A N 1
ATOM 1743 C CA . VAL A 1 220 ? 27.693 34.459 -26.078 1.00 56.19 220 VAL A CA 1
ATOM 1744 C C . VAL A 1 220 ? 28.458 33.862 -24.897 1.00 56.19 220 VAL A C 1
ATOM 1746 O O . VAL A 1 220 ? 28.122 32.789 -24.404 1.00 56.19 220 VAL A O 1
ATOM 1749 N N . GLU A 1 221 ? 29.525 34.539 -24.469 1.00 48.84 221 GLU A N 1
ATOM 1750 C CA . GLU A 1 221 ? 30.159 34.312 -23.167 1.00 48.84 221 GLU A CA 1
ATOM 1751 C C . GLU A 1 221 ? 29.183 34.729 -22.055 1.00 48.84 221 GLU A C 1
ATOM 1753 O O . GLU A 1 221 ? 29.041 35.913 -21.734 1.00 48.84 221 GLU A O 1
ATOM 1758 N N . GLU A 1 222 ? 28.516 33.756 -21.434 1.00 53.69 222 GLU A N 1
ATOM 1759 C CA . GLU A 1 222 ? 27.847 33.955 -20.148 1.00 53.69 222 GLU A CA 1
ATOM 1760 C C . GLU A 1 222 ? 28.903 34.195 -19.062 1.00 53.69 222 GLU A C 1
ATOM 1762 O O . GLU A 1 222 ? 29.518 33.282 -18.509 1.00 53.69 222 GLU A O 1
ATOM 1767 N N . ARG A 1 223 ? 29.126 35.475 -18.756 1.00 46.91 223 ARG A N 1
ATOM 1768 C CA . ARG A 1 223 ? 29.894 35.913 -17.593 1.00 46.91 223 ARG A CA 1
ATOM 1769 C C . ARG A 1 223 ? 29.170 35.483 -16.320 1.00 46.91 223 ARG A C 1
ATOM 1771 O O . ARG A 1 223 ? 28.154 36.056 -15.940 1.00 46.91 223 ARG A O 1
ATOM 1778 N N . SER A 1 224 ? 29.751 34.502 -15.639 1.00 51.84 224 SER A N 1
ATOM 1779 C CA . SER A 1 224 ? 29.416 34.121 -14.273 1.00 51.84 224 SER A CA 1
ATOM 1780 C C . SER A 1 224 ? 29.590 35.314 -13.326 1.00 51.84 224 SER A C 1
ATOM 1782 O O . SER A 1 224 ? 30.712 35.766 -13.078 1.00 51.84 224 SER A O 1
ATOM 1784 N N . GLU A 1 225 ? 28.494 35.818 -12.766 1.00 58.50 225 GLU A N 1
ATOM 1785 C CA . GLU A 1 225 ? 28.552 36.747 -11.641 1.00 58.50 225 GLU A CA 1
ATOM 1786 C C . GLU A 1 225 ? 29.000 36.014 -10.360 1.00 58.50 225 GLU A C 1
ATOM 1788 O O . GLU A 1 225 ? 28.478 34.939 -10.040 1.00 58.50 225 GLU A O 1
ATOM 1793 N N . PRO A 1 226 ? 29.927 36.577 -9.565 1.00 53.69 226 PRO A N 1
ATOM 1794 C CA . PRO A 1 226 ? 30.276 36.018 -8.268 1.00 53.69 226 PRO A CA 1
ATOM 1795 C C . PRO A 1 226 ? 29.142 36.275 -7.265 1.00 53.69 226 PRO A C 1
ATOM 1797 O O . PRO A 1 226 ? 28.934 37.394 -6.787 1.00 53.69 226 PRO A O 1
ATOM 1800 N N . ARG A 1 227 ? 28.418 35.209 -6.902 1.00 49.25 227 ARG A N 1
ATOM 1801 C CA . ARG A 1 227 ? 27.485 35.209 -5.768 1.00 49.25 227 ARG A CA 1
ATOM 1802 C C . ARG A 1 227 ? 28.243 35.586 -4.493 1.00 49.25 227 ARG A C 1
ATOM 1804 O O . ARG A 1 227 ? 29.085 34.836 -4.003 1.00 49.25 227 ARG A O 1
ATOM 1811 N N . LYS A 1 228 ? 27.916 36.763 -3.958 1.00 51.41 228 LYS A N 1
ATOM 1812 C CA . LYS A 1 228 ? 28.379 37.268 -2.663 1.00 51.41 228 LYS A CA 1
ATOM 1813 C C . LYS A 1 228 ? 28.122 36.222 -1.572 1.00 51.41 228 LYS A C 1
ATOM 1815 O O . LYS A 1 228 ? 26.978 35.859 -1.308 1.00 51.41 228 LYS A O 1
ATOM 1820 N N . LEU A 1 229 ? 29.205 35.770 -0.940 1.00 46.03 229 LEU A N 1
ATOM 1821 C CA . LEU A 1 229 ? 29.210 35.042 0.325 1.00 46.03 229 LEU A CA 1
ATOM 1822 C C . LEU A 1 229 ? 28.470 35.871 1.385 1.00 46.03 229 LEU A C 1
ATOM 1824 O O . LEU A 1 229 ? 29.012 36.844 1.906 1.00 46.03 229 LEU A O 1
ATOM 1828 N N . LEU A 1 230 ? 27.237 35.482 1.715 1.00 48.06 230 LEU A N 1
ATOM 1829 C CA . LEU A 1 230 ? 26.631 35.846 2.991 1.00 48.06 230 LEU A CA 1
ATOM 1830 C C . LEU A 1 230 ? 27.269 34.964 4.066 1.00 48.06 230 LEU A C 1
ATOM 1832 O O . LEU A 1 230 ? 26.900 33.807 4.262 1.00 48.06 230 LEU A O 1
ATOM 1836 N N . THR A 1 231 ? 28.254 35.524 4.757 1.00 45.44 231 THR A N 1
ATOM 1837 C CA . THR A 1 231 ? 28.725 35.038 6.050 1.00 45.44 231 THR A CA 1
ATOM 1838 C C . THR A 1 231 ? 27.605 35.217 7.073 1.00 45.44 231 THR A C 1
ATOM 1840 O O . THR A 1 231 ? 27.466 36.262 7.705 1.00 45.44 231 THR A O 1
ATOM 1843 N N . VAL A 1 232 ? 26.780 34.184 7.244 1.00 50.16 232 VAL A N 1
ATOM 1844 C CA . VAL A 1 232 ? 25.895 34.085 8.406 1.00 50.16 232 VAL A CA 1
ATOM 1845 C C . VAL A 1 232 ? 26.777 33.741 9.601 1.00 50.16 232 VAL A C 1
ATOM 1847 O O . VAL A 1 232 ? 27.241 32.612 9.754 1.00 50.16 232 VAL A O 1
ATOM 1850 N N . ARG A 1 233 ? 27.057 34.756 10.422 1.00 41.84 233 ARG A N 1
ATOM 1851 C CA . ARG A 1 233 ? 27.620 34.587 11.760 1.00 41.84 233 ARG A CA 1
ATOM 1852 C C . ARG A 1 233 ? 26.686 33.678 12.556 1.00 41.84 233 ARG A C 1
ATOM 1854 O O . ARG A 1 233 ? 25.540 34.031 12.813 1.00 41.84 233 ARG A O 1
ATOM 1861 N N . THR A 1 234 ? 27.185 32.514 12.946 1.00 44.47 234 THR A N 1
ATOM 1862 C CA . THR A 1 234 ? 26.590 31.697 13.999 1.00 44.47 234 THR A CA 1
ATOM 1863 C C . THR A 1 234 ? 26.801 32.417 15.325 1.00 44.47 234 THR A C 1
ATOM 1865 O O . THR A 1 234 ? 27.891 32.362 15.895 1.00 44.47 234 THR A O 1
ATOM 1868 N N . GLU A 1 235 ? 25.779 33.119 15.807 1.00 47.19 235 GLU A N 1
ATOM 1869 C CA . GLU A 1 235 ? 25.732 33.531 17.205 1.00 47.19 235 GLU A CA 1
ATOM 1870 C C . GLU A 1 235 ? 25.444 32.294 18.057 1.00 47.19 235 GLU A C 1
ATOM 1872 O O . GLU A 1 235 ? 24.349 31.7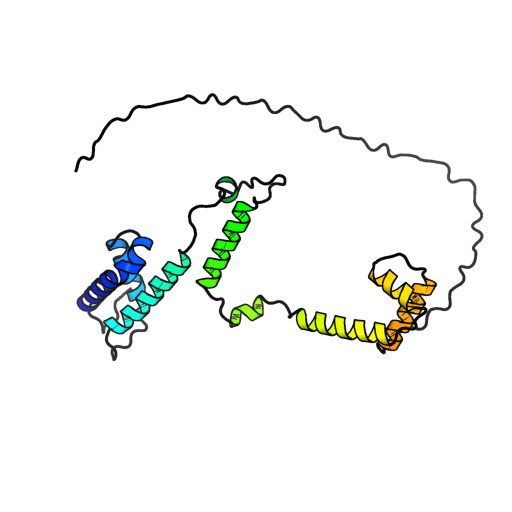33 18.086 1.00 47.19 235 GLU A O 1
ATOM 1877 N N . SER A 1 236 ? 26.504 31.838 18.713 1.00 53.44 236 SER A N 1
ATOM 1878 C CA . SER A 1 236 ? 26.503 30.898 19.818 1.00 53.44 236 SER A CA 1
ATOM 1879 C C . SER A 1 236 ? 25.719 31.481 20.998 1.00 53.44 236 SER A C 1
ATOM 1881 O O . SER A 1 236 ? 26.278 32.173 21.845 1.00 53.44 236 SER A O 1
ATOM 1883 N N . GLY A 1 237 ? 24.422 31.189 21.056 1.00 43.06 237 GLY A N 1
ATOM 1884 C CA . GLY A 1 237 ? 23.589 31.371 22.242 1.00 43.06 237 GLY A CA 1
ATOM 1885 C C . GLY A 1 237 ? 23.545 30.088 23.067 1.00 43.06 237 GLY A C 1
ATOM 1886 O O . GLY A 1 237 ? 22.584 29.330 22.979 1.00 43.06 237 GLY A O 1
ATOM 1887 N N . CYS A 1 238 ? 24.594 29.830 23.851 1.00 43.97 238 CYS A N 1
ATOM 1888 C CA . CYS A 1 238 ? 24.554 28.847 24.933 1.00 43.97 238 CYS A CA 1
ATOM 1889 C C . CYS A 1 238 ? 23.714 29.453 26.066 1.00 43.97 238 CYS A C 1
ATOM 1891 O O . CYS A 1 238 ? 24.204 30.293 26.817 1.00 43.97 238 CYS A O 1
ATOM 1893 N N . ALA A 1 239 ? 22.436 29.083 26.145 1.00 46.31 239 ALA A N 1
ATOM 1894 C CA . ALA A 1 239 ? 21.580 29.422 27.273 1.00 46.31 239 ALA A CA 1
ATOM 1895 C C . ALA A 1 239 ? 21.447 28.205 28.193 1.00 46.31 239 ALA A C 1
ATOM 1897 O O . ALA A 1 239 ? 20.794 27.214 27.860 1.00 46.31 239 ALA A O 1
ATOM 1898 N N . ASP A 1 240 ? 22.088 28.335 29.350 1.00 51.19 240 ASP A N 1
ATOM 189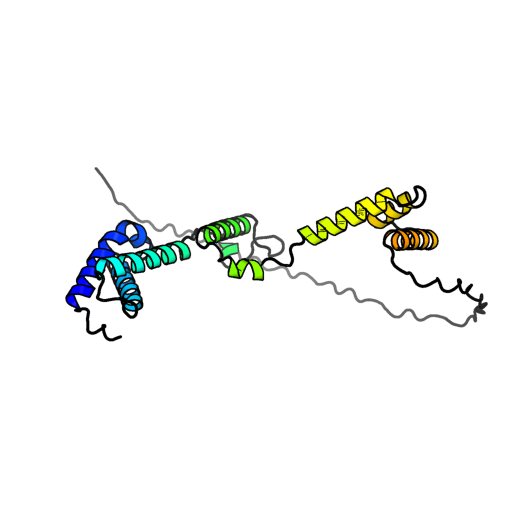9 C CA . ASP A 1 240 ? 21.852 27.614 30.595 1.00 51.19 240 ASP A CA 1
ATOM 1900 C C . ASP A 1 240 ? 20.402 27.156 30.796 1.00 51.19 240 ASP A C 1
ATOM 1902 O O . ASP A 1 240 ? 19.500 27.986 30.917 1.00 51.19 240 ASP A O 1
ATOM 1906 N N . ARG A 1 241 ? 20.209 25.841 30.959 1.00 48.91 241 ARG A N 1
ATOM 1907 C CA . ARG A 1 241 ? 19.318 25.216 31.962 1.00 48.91 241 ARG A CA 1
ATOM 1908 C C . ARG A 1 241 ? 19.972 23.875 32.317 1.00 48.91 241 ARG A C 1
ATOM 1910 O O . ARG A 1 241 ? 20.148 23.034 31.449 1.00 48.91 241 ARG A O 1
ATOM 1917 N N . GLY A 1 242 ? 20.474 23.634 33.521 1.00 45.25 242 GLY A N 1
ATOM 1918 C CA . GLY A 1 242 ? 19.836 23.925 34.796 1.00 45.25 242 GLY A CA 1
ATOM 1919 C C . GLY A 1 242 ? 19.079 22.679 35.253 1.00 45.25 242 GLY A C 1
ATOM 1920 O O . GLY A 1 242 ? 17.919 22.528 34.904 1.00 45.25 242 GLY A O 1
ATOM 1921 N N . ALA A 1 243 ? 19.802 21.815 35.976 1.00 49.97 243 ALA A N 1
ATOM 1922 C CA . ALA A 1 243 ? 19.394 20.859 37.011 1.00 49.97 243 ALA A CA 1
ATOM 1923 C C . ALA A 1 243 ? 18.063 20.080 36.902 1.00 49.97 243 ALA A C 1
ATOM 1925 O O . ALA A 1 243 ? 16.990 20.653 36.763 1.00 49.97 243 ALA A O 1
ATOM 1926 N N . LEU A 1 244 ? 18.171 18.763 37.136 1.00 47.59 244 LEU A N 1
ATOM 1927 C CA . LEU A 1 244 ? 17.422 17.902 38.083 1.00 47.59 244 LEU A CA 1
ATOM 1928 C C . LEU A 1 244 ? 17.567 16.462 37.538 1.00 47.59 244 LEU A C 1
ATOM 1930 O O . LEU A 1 244 ? 17.102 16.153 36.452 1.00 47.59 244 LEU A O 1
ATOM 1934 N N . GLY A 1 245 ? 18.334 15.555 38.142 1.00 48.09 245 GLY A N 1
ATOM 1935 C CA . GLY A 1 245 ? 18.183 15.115 39.523 1.00 48.09 245 GLY A CA 1
ATOM 1936 C C . GLY A 1 245 ? 17.181 13.958 39.570 1.00 48.09 245 GLY A C 1
ATOM 1937 O O . GLY A 1 245 ? 16.016 14.179 39.872 1.00 48.09 245 GLY A O 1
ATOM 1938 N N . CYS A 1 246 ? 17.618 12.731 39.273 1.00 40.03 246 CYS A N 1
ATOM 1939 C CA . CYS A 1 246 ? 16.867 11.517 39.602 1.00 40.03 246 CYS A CA 1
ATOM 1940 C C . CYS A 1 246 ? 17.794 10.545 40.330 1.00 40.03 246 CYS A C 1
ATOM 1942 O O . CYS A 1 246 ? 18.663 9.909 39.739 1.00 40.03 246 CYS A O 1
ATOM 1944 N N . ASN A 1 247 ? 17.614 10.523 41.647 1.00 52.75 247 ASN A N 1
ATOM 1945 C CA . ASN A 1 247 ? 18.133 9.539 42.580 1.00 52.75 247 ASN A CA 1
ATOM 1946 C C . ASN A 1 247 ? 17.076 8.442 42.759 1.00 52.75 247 ASN A C 1
ATOM 1948 O O . ASN A 1 247 ? 15.916 8.787 42.973 1.00 52.75 247 ASN A O 1
ATOM 1952 N N . ARG A 1 248 ? 17.563 7.196 42.827 1.00 52.09 248 ARG A N 1
ATOM 1953 C CA . ARG A 1 248 ? 16.929 5.965 43.343 1.00 52.09 248 ARG A CA 1
ATOM 1954 C C . ARG A 1 248 ? 15.751 5.370 42.579 1.00 52.09 248 ARG A C 1
ATOM 1956 O O . ARG A 1 248 ? 14.693 6.016 42.472 1.00 52.09 248 ARG A O 1
#

Secondary structure (DSSP, 8-state):
-PPPTTS-HHHHHHHHHHHHHHHHHHHGGGGSSHHHHHHHHHHHHHHHGGG--TTS-HHHHHHHHHHHHHHHHHHHT----S-S-HHHHTT---STTSPPPHHHHHHHHHHHHHHHHHSPPPHHHHHHHS-S-HHHHHHHHHHHHHHHHHHS-HHHHHHHHHHHTT----HHHHHHHHHHHHHHHT--PPPPP-------------S-----------------------------------------

Sequence (248 aa):
MSLHSTVSEQEFTRTVDQIARLLFKKFGTLHGGRDDFRQQVALWALEALPRYDPGRPLDGFLMRHVRNRALNWSRDHYFRPEPACVQCHSGSPCGPDGTLCQKHVLWLKRNEAKANLARPVGLERVGERTGPSTAEEHATENELTERLDAQLPIELRSYYLRMLAGDPVDTTHRQKVQRAVAEILGLDLPAQPASVRPSRQEHELTADDVLEPDGVGHIVEERSEPRKLLTVRTESGCADRGALGCNR

Foldseek 3Di:
DDADPLDDPVNLLVLLLVLLVVCCVPQVVVQPHSVSSSVVLSVQLRVCRVVDDSVDDSNVSSSVRSVVVSLLVCLVSVAPPDAQDPCVVVVQAPDPVSDHDPSRVVSVVVRVVSSCVSPPDPPVVVVVVDDDPCVVVVVVVVVLVVLCVVQPDPVLVVVVVCVVVVHDDDPVSVVVNVVSSCVSVVHDDPDDDDPPPPPPPPPDDDPPPDDDDDDPPDDDPPDDDDDDDPPPDPDPPPDDDDDDDDDD